Protein AF-A0A352WUH5-F1 (afdb_monomer_lite)

Radius of gyration: 29.52 Å; chains: 1; bounding box: 72×81×71 Å

Sequence (222 aa):
MQMKKHRILACLLAVCMVFGLLVSSSALSVFAADEKEAEEDEVKTIQYTVQKFNTAEEKLATMTLFYEKENYQLYADHVSGEVAMKDKATGNVLFTNPYDMAFSTATASQKEELLSQLRVSYTKITTAEQVTMNSYASAALLGQISVKAIRGGIRVEYTIGQTAKRKILPRWIEASRFEELILSKFEDGSGDRMKKNAKSKIEHFYSKCSYKTATSAVEWAG

Structure (mmCIF, N/CA/C/O backbone):
data_AF-A0A352WUH5-F1
#
_entry.id   AF-A0A352WUH5-F1
#
loop_
_atom_site.group_PDB
_atom_site.id
_atom_site.type_symbol
_atom_site.label_atom_id
_atom_site.label_alt_id
_atom_site.label_comp_id
_atom_site.label_asym_id
_atom_site.label_entity_id
_atom_site.label_seq_id
_atom_site.pdbx_PDB_ins_code
_atom_site.Cartn_x
_atom_site.Cartn_y
_atom_site.Cartn_z
_atom_site.occupancy
_atom_site.B_iso_or_equiv
_atom_site.auth_seq_id
_atom_site.auth_comp_id
_atom_site.auth_asym_id
_atom_site.auth_atom_id
_atom_site.pdbx_PDB_model_num
ATOM 1 N N . MET A 1 1 ? -42.752 -62.515 4.440 1.00 54.97 1 MET A N 1
ATOM 2 C CA . MET A 1 1 ? -42.732 -61.038 4.287 1.00 54.97 1 MET A CA 1
ATOM 3 C C . MET A 1 1 ? -41.378 -60.528 3.747 1.00 54.97 1 MET A C 1
ATOM 5 O O . MET A 1 1 ? -40.819 -59.590 4.294 1.00 54.97 1 MET A O 1
ATOM 9 N N . GLN A 1 2 ? -40.838 -61.127 2.673 1.00 57.88 2 GLN A N 1
ATOM 10 C CA . GLN A 1 2 ? -39.547 -60.724 2.061 1.00 57.88 2 GLN A CA 1
ATOM 11 C C . GLN A 1 2 ? -39.686 -60.411 0.555 1.00 57.88 2 GLN A C 1
ATOM 13 O O . GLN A 1 2 ? -39.116 -59.447 0.061 1.00 57.88 2 GLN A O 1
ATOM 18 N N . MET A 1 3 ? -40.587 -61.099 -0.156 1.00 50.22 3 MET A N 1
ATOM 19 C CA . MET A 1 3 ? -40.870 -60.876 -1.588 1.00 50.22 3 MET A CA 1
ATOM 20 C C . MET A 1 3 ? -41.367 -59.459 -1.943 1.00 50.22 3 MET A C 1
ATOM 22 O O . MET A 1 3 ? -41.157 -58.996 -3.058 1.00 50.22 3 MET A O 1
ATOM 26 N N . LYS A 1 4 ? -42.025 -58.742 -1.017 1.00 56.56 4 LYS A N 1
ATOM 27 C CA . LYS A 1 4 ? -42.497 -57.363 -1.264 1.00 56.56 4 LYS A CA 1
ATOM 28 C C . LYS A 1 4 ? -41.360 -56.332 -1.206 1.00 56.56 4 LYS A C 1
ATOM 30 O O . LYS A 1 4 ? -41.400 -55.366 -1.955 1.00 56.56 4 LYS A O 1
ATOM 35 N N . LYS A 1 5 ? -40.325 -56.561 -0.386 1.00 58.62 5 LYS A N 1
ATOM 36 C CA . LYS A 1 5 ? -39.189 -55.635 -0.222 1.00 58.62 5 LYS A CA 1
ATOM 37 C C . LYS A 1 5 ? -38.268 -55.640 -1.445 1.00 58.62 5 LYS A C 1
ATOM 39 O O . LYS A 1 5 ? -37.877 -54.577 -1.908 1.00 58.62 5 LYS A O 1
ATOM 44 N N . HIS A 1 6 ? -38.022 -56.811 -2.035 1.00 57.75 6 HIS A N 1
ATOM 45 C CA . HIS A 1 6 ? -37.236 -56.927 -3.271 1.00 57.75 6 HIS A CA 1
ATOM 46 C C . HIS A 1 6 ? -37.940 -56.312 -4.488 1.00 57.75 6 HIS A C 1
ATOM 48 O O . HIS A 1 6 ? -37.284 -55.727 -5.340 1.00 57.75 6 HIS A O 1
ATOM 54 N N . ARG A 1 7 ? -39.278 -56.371 -4.541 1.00 64.81 7 ARG A N 1
ATOM 55 C CA . ARG A 1 7 ? -40.068 -55.733 -5.608 1.00 64.81 7 ARG A CA 1
ATOM 56 C C . ARG A 1 7 ? -40.055 -54.206 -5.507 1.00 64.81 7 ARG A C 1
ATOM 58 O O . ARG A 1 7 ? -39.974 -53.542 -6.529 1.00 64.81 7 ARG A O 1
ATOM 65 N N . ILE A 1 8 ? -40.075 -53.657 -4.291 1.00 70.81 8 ILE A N 1
ATOM 66 C CA . ILE A 1 8 ? -39.964 -52.207 -4.061 1.00 70.81 8 ILE A CA 1
ATOM 67 C C . ILE A 1 8 ? -38.545 -51.715 -4.383 1.00 70.81 8 ILE A C 1
ATOM 69 O O . ILE A 1 8 ? -38.391 -50.685 -5.032 1.00 70.81 8 ILE A O 1
ATOM 73 N N . LEU A 1 9 ? -37.515 -52.479 -4.002 1.00 69.44 9 LEU A N 1
ATOM 74 C CA . LEU A 1 9 ? -36.121 -52.150 -4.308 1.00 69.44 9 LEU A CA 1
ATOM 75 C C . LEU A 1 9 ? -35.831 -52.207 -5.817 1.00 69.44 9 LEU A C 1
ATOM 77 O O . LEU A 1 9 ? -35.162 -51.322 -6.338 1.00 69.44 9 LEU A O 1
ATOM 81 N N . ALA A 1 10 ? -36.389 -53.193 -6.529 1.00 68.19 10 ALA A N 1
ATOM 82 C CA . ALA A 1 10 ? -36.282 -53.291 -7.984 1.00 68.19 10 ALA A CA 1
ATOM 83 C C . ALA A 1 10 ? -36.998 -52.134 -8.702 1.00 68.19 10 ALA A C 1
ATOM 85 O O . ALA A 1 10 ? -36.452 -51.579 -9.653 1.00 68.19 10 ALA A O 1
ATOM 86 N N . CYS A 1 11 ? -38.176 -51.717 -8.222 1.00 67.62 11 CYS A N 1
ATOM 87 C CA . CYS A 1 11 ? -38.864 -50.542 -8.763 1.00 67.62 11 CYS A CA 1
ATOM 88 C C . CYS A 1 11 ? -38.077 -49.245 -8.525 1.00 67.62 11 CYS A C 1
ATOM 90 O O . CYS A 1 11 ? -38.026 -48.401 -9.412 1.00 67.62 11 CYS A O 1
ATOM 92 N N . LEU A 1 12 ? -37.427 -49.087 -7.368 1.00 71.81 12 LEU A N 1
ATOM 93 C CA . LEU A 1 12 ? -36.626 -47.898 -7.063 1.00 71.81 12 LEU A CA 1
ATOM 94 C C . LEU A 1 12 ? -35.361 -47.822 -7.934 1.00 71.81 12 LEU A C 1
ATOM 96 O O . LEU A 1 12 ? -35.047 -46.764 -8.472 1.00 71.81 12 LEU A O 1
ATOM 100 N N . LEU A 1 13 ? -34.694 -48.957 -8.159 1.00 67.69 13 LEU A N 1
ATOM 101 C CA . LEU A 1 13 ? -33.535 -49.051 -9.055 1.00 67.69 13 LEU A CA 1
ATOM 102 C C . LEU A 1 13 ? -33.910 -48.774 -10.521 1.00 67.69 13 LEU A C 1
ATOM 104 O O . LEU A 1 13 ? -33.179 -48.070 -11.214 1.00 67.69 13 LEU A O 1
ATOM 108 N N . ALA A 1 14 ? -35.071 -49.257 -10.974 1.00 69.50 14 ALA A N 1
ATOM 109 C CA . ALA A 1 14 ? -35.577 -48.976 -12.317 1.00 69.50 14 ALA A CA 1
ATOM 110 C C . ALA A 1 14 ? -35.911 -47.485 -12.514 1.00 69.50 14 ALA A C 1
ATOM 112 O O . ALA A 1 14 ? -35.585 -46.918 -13.554 1.00 69.50 14 ALA A O 1
ATOM 113 N N . VAL A 1 15 ? -36.487 -46.819 -11.507 1.00 69.12 15 VAL A N 1
ATOM 114 C CA . VAL A 1 15 ? -36.771 -45.373 -11.559 1.00 69.12 15 VAL A CA 1
ATOM 115 C C . VAL A 1 15 ? -35.479 -44.547 -11.588 1.00 69.12 15 VAL A C 1
ATOM 117 O O . VAL A 1 15 ? -35.398 -43.587 -12.352 1.00 69.12 15 VAL A O 1
ATOM 120 N N . CYS A 1 16 ? -34.437 -44.943 -10.847 1.00 63.72 16 CYS A N 1
ATOM 121 C CA . CYS A 1 16 ? -33.126 -44.287 -10.909 1.00 63.72 16 CYS A CA 1
ATOM 122 C C . CYS A 1 16 ? -32.449 -44.434 -12.283 1.00 63.72 16 CYS A C 1
ATOM 124 O O . CYS A 1 16 ? -31.837 -43.481 -12.759 1.00 63.72 16 CYS A O 1
ATOM 126 N N . MET A 1 17 ? -32.586 -45.585 -12.953 1.00 66.81 17 MET A N 1
ATOM 127 C CA . MET A 1 17 ? -32.034 -45.764 -14.304 1.00 66.81 17 MET A CA 1
ATOM 128 C C . MET A 1 17 ? -32.801 -44.967 -15.369 1.00 66.81 17 MET A C 1
ATOM 130 O O . MET A 1 17 ? -32.187 -44.425 -16.284 1.00 66.81 17 MET A O 1
ATOM 134 N N . VAL A 1 18 ? -34.125 -44.830 -15.234 1.00 59.09 18 VAL A N 1
ATOM 135 C CA . VAL A 1 18 ? -34.939 -44.019 -16.158 1.00 59.09 18 VAL A CA 1
ATOM 136 C C . VAL A 1 18 ? -34.682 -42.517 -15.964 1.00 59.09 18 VAL A C 1
ATOM 138 O O . VAL A 1 18 ? -34.600 -41.787 -16.949 1.00 59.09 18 VAL A O 1
ATOM 141 N N . PHE A 1 19 ? -34.448 -42.056 -14.728 1.00 57.09 19 PHE A N 1
ATOM 142 C CA . PHE A 1 19 ? -33.985 -40.684 -14.470 1.00 57.09 19 PHE A CA 1
ATOM 143 C C . PHE A 1 19 ? -32.560 -40.431 -14.988 1.00 57.09 19 PHE A C 1
ATOM 145 O O . PHE A 1 19 ? -32.280 -39.334 -15.462 1.00 57.09 19 PHE A O 1
ATOM 152 N N . GLY A 1 20 ? -31.682 -41.440 -14.967 1.00 55.62 20 GLY A N 1
ATOM 153 C CA . GLY A 1 20 ? -30.334 -41.346 -15.537 1.00 55.62 20 GLY A CA 1
ATOM 154 C C . GLY A 1 20 ? -30.310 -41.196 -17.063 1.00 55.62 20 GLY A C 1
ATOM 155 O O . GLY A 1 20 ? -29.427 -40.531 -17.592 1.00 55.62 20 GLY A O 1
ATOM 156 N N . LEU A 1 21 ? -31.297 -41.756 -17.771 1.00 47.78 21 LEU A N 1
ATOM 157 C CA . LEU A 1 21 ? -31.389 -41.683 -19.236 1.00 47.78 21 LEU A CA 1
ATOM 158 C C . LEU A 1 21 ? -32.072 -40.403 -19.749 1.00 47.78 21 LEU A C 1
ATOM 160 O O . LEU A 1 21 ? -31.812 -39.986 -20.875 1.00 47.78 21 LEU A O 1
ATOM 164 N N . LEU A 1 22 ? -32.899 -39.741 -18.931 1.00 43.50 22 LEU A N 1
ATOM 165 C CA . LEU A 1 22 ? -33.582 -38.491 -19.305 1.00 43.50 22 LEU A CA 1
ATOM 166 C C . LEU A 1 22 ? -32.701 -37.236 -19.176 1.00 43.50 22 LEU A C 1
ATOM 168 O O . LEU A 1 22 ? -33.026 -36.206 -19.760 1.00 43.50 22 LEU A O 1
ATOM 172 N N . VAL A 1 23 ? -31.564 -37.316 -18.477 1.00 49.94 23 VAL A N 1
ATOM 173 C CA . VAL A 1 23 ? -30.591 -36.208 -18.379 1.00 49.94 23 VAL A CA 1
ATOM 174 C C . VAL A 1 23 ? -29.675 -36.135 -19.616 1.00 49.94 23 VAL A C 1
ATOM 176 O O . VAL A 1 23 ? -29.061 -35.107 -19.878 1.00 49.94 23 VAL A O 1
ATOM 179 N N . SER A 1 24 ? -29.631 -37.180 -20.450 1.00 46.50 24 SER A N 1
ATOM 180 C CA . SER A 1 24 ? -28.739 -37.263 -21.619 1.00 46.50 24 SER A CA 1
ATOM 181 C C . SER A 1 24 ? -29.323 -36.712 -22.933 1.00 46.50 24 SER A C 1
ATOM 183 O O . SER A 1 24 ? -28.793 -37.012 -23.999 1.00 46.50 24 SER A O 1
ATOM 185 N N . SER A 1 25 ? -30.406 -35.923 -22.911 1.00 44.31 25 SER A N 1
ATOM 186 C CA . SER A 1 25 ? -31.008 -35.336 -24.133 1.00 44.31 25 SER A CA 1
ATOM 187 C C . SER A 1 25 ? -31.234 -33.821 -24.101 1.00 44.31 25 SER A C 1
ATOM 189 O O . SER A 1 25 ? -31.939 -33.282 -24.949 1.00 44.31 25 SER A O 1
ATOM 191 N N . SER A 1 26 ? -30.559 -33.09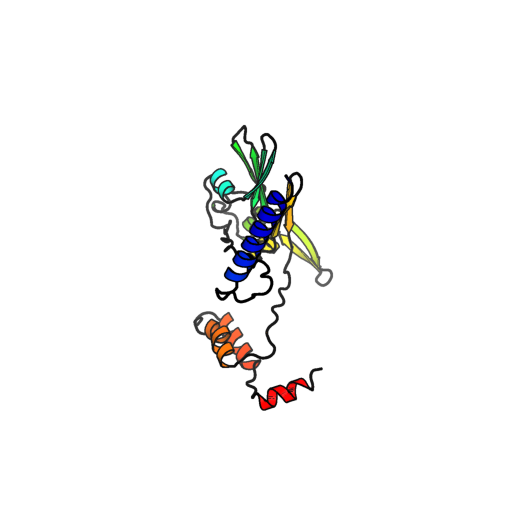9 -23.210 1.00 41.47 26 SER A N 1
ATOM 192 C CA . SER A 1 26 ? -30.296 -31.669 -23.401 1.00 41.47 26 SER A CA 1
ATOM 193 C C . SER A 1 26 ? -28.803 -31.488 -23.628 1.00 41.47 26 SER A C 1
ATOM 195 O O . SER A 1 26 ? -28.004 -31.900 -22.792 1.00 41.47 26 SER A O 1
ATOM 197 N N . ALA A 1 27 ? -28.446 -30.918 -24.778 1.00 46.19 27 ALA A N 1
ATOM 198 C CA . ALA A 1 27 ? -27.081 -30.630 -25.194 1.00 46.19 27 ALA A CA 1
ATOM 199 C C . ALA A 1 27 ? -26.269 -29.976 -24.061 1.00 46.19 27 ALA A C 1
ATOM 201 O O . ALA A 1 27 ? -26.411 -28.789 -23.783 1.00 46.19 27 ALA A O 1
ATOM 202 N N . LEU A 1 28 ? -25.412 -30.766 -23.419 1.00 33.12 28 LEU A N 1
ATOM 203 C CA . LEU A 1 28 ? -24.357 -30.292 -22.539 1.00 33.12 28 LEU A CA 1
ATOM 204 C C . LEU A 1 28 ? -23.046 -30.564 -23.265 1.00 33.12 28 LEU A C 1
ATOM 206 O O . LEU A 1 28 ? -22.590 -31.702 -23.371 1.00 33.12 28 LEU A O 1
ATOM 210 N N . SER A 1 29 ? -22.468 -29.502 -23.818 1.00 28.92 29 SER A N 1
ATOM 211 C CA . SER A 1 29 ? -21.063 -29.475 -24.194 1.00 28.92 29 SER A CA 1
ATOM 212 C C . SER A 1 29 ? -20.235 -29.864 -22.971 1.00 28.92 29 SER A C 1
ATOM 214 O O . SER A 1 29 ? -20.278 -29.181 -21.949 1.00 28.92 29 SER A O 1
ATOM 216 N N . VAL A 1 30 ? -19.495 -30.965 -23.079 1.00 30.41 30 VAL A N 1
ATOM 217 C CA . VAL A 1 30 ? -18.428 -31.323 -22.146 1.00 30.41 30 VAL A CA 1
ATOM 218 C C . VAL A 1 30 ? -17.344 -30.258 -22.290 1.00 30.41 30 VAL A C 1
ATOM 220 O O . VAL A 1 30 ? -16.504 -30.338 -23.183 1.00 30.41 30 VAL A O 1
ATOM 223 N N . PHE A 1 31 ? -17.400 -29.228 -21.449 1.00 33.19 31 PHE A N 1
ATOM 224 C CA . PHE A 1 31 ? -16.247 -28.382 -21.185 1.00 33.19 31 PHE A CA 1
ATOM 225 C C . PHE A 1 31 ? -15.444 -29.040 -20.070 1.00 33.19 31 PHE A C 1
ATOM 227 O O . PHE A 1 31 ? -15.968 -29.392 -19.011 1.00 33.19 31 PHE A O 1
ATOM 234 N N . ALA A 1 32 ? -14.175 -29.289 -20.383 1.00 29.16 32 ALA A N 1
ATOM 235 C CA . ALA A 1 32 ? -13.165 -29.714 -19.437 1.00 29.16 32 ALA A CA 1
ATOM 236 C C . ALA A 1 32 ? -13.121 -28.747 -18.247 1.00 29.16 32 ALA A C 1
ATOM 238 O O . ALA A 1 32 ? -13.435 -27.572 -18.405 1.00 29.16 32 ALA A O 1
ATOM 239 N N . ALA A 1 33 ? -12.747 -29.292 -17.087 1.00 29.48 33 ALA A N 1
ATOM 240 C CA . ALA A 1 33 ? -12.569 -28.606 -15.815 1.00 29.48 33 ALA A CA 1
ATOM 241 C C . ALA A 1 33 ? -12.132 -27.144 -15.984 1.00 29.48 33 ALA A C 1
ATOM 243 O O . ALA A 1 33 ? -10.980 -26.861 -16.303 1.00 29.48 33 ALA A O 1
ATOM 244 N N . ASP A 1 34 ? -13.095 -26.257 -15.761 1.00 27.67 34 ASP A N 1
ATOM 245 C CA . ASP A 1 34 ? -12.891 -24.830 -15.620 1.00 27.67 34 ASP A CA 1
ATOM 246 C C . ASP A 1 34 ? -12.160 -24.641 -14.286 1.00 27.67 34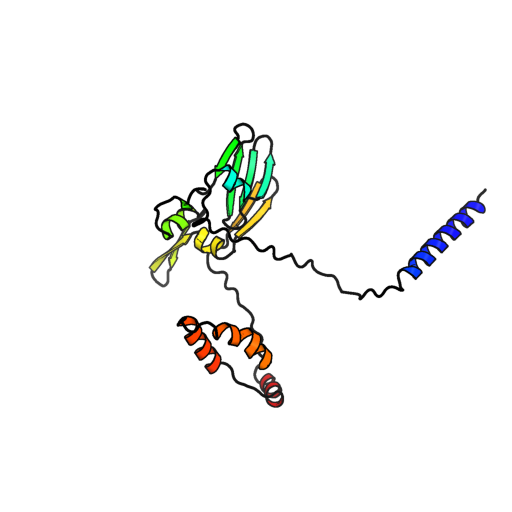 ASP A C 1
ATOM 248 O O . ASP A 1 34 ? -12.726 -24.803 -13.196 1.00 27.67 34 ASP A O 1
ATOM 252 N N . GLU A 1 35 ? -10.848 -24.413 -14.366 1.00 32.59 35 GLU A N 1
ATOM 253 C CA . GLU A 1 35 ? -10.164 -23.632 -13.347 1.00 32.59 35 GLU A CA 1
ATOM 254 C C . GLU A 1 35 ? -11.018 -22.387 -13.174 1.00 32.59 35 GLU A C 1
ATOM 256 O O . GLU A 1 35 ? -11.272 -21.696 -14.152 1.00 32.59 35 GLU A O 1
ATOM 261 N N . LYS A 1 36 ? -11.526 -22.142 -11.962 1.00 25.66 36 LYS A N 1
ATOM 262 C CA . LYS A 1 36 ? -12.199 -20.883 -11.672 1.00 25.66 36 LYS A CA 1
ATOM 263 C C . LYS A 1 36 ? -11.252 -19.769 -12.102 1.00 25.66 36 LYS A C 1
ATOM 265 O O . LYS A 1 36 ? -10.281 -19.498 -11.393 1.00 25.66 36 LYS A O 1
ATOM 270 N N . GLU A 1 37 ? -11.535 -19.162 -13.251 1.00 27.45 37 GLU A N 1
ATOM 271 C CA . GLU A 1 37 ? -11.081 -17.828 -13.571 1.00 27.45 37 GLU A CA 1
ATOM 272 C C . GLU A 1 37 ? -11.546 -17.003 -12.380 1.00 27.45 37 GLU A C 1
ATOM 274 O O . GLU A 1 37 ? -12.741 -16.836 -12.126 1.00 27.45 37 GLU A O 1
ATOM 279 N N . ALA A 1 38 ? -10.580 -16.640 -11.537 1.00 28.11 38 ALA A N 1
ATOM 280 C CA . ALA A 1 38 ? -10.797 -15.616 -10.550 1.00 28.11 38 ALA A CA 1
ATOM 281 C C . ALA A 1 38 ? -11.310 -14.432 -11.358 1.00 28.11 38 ALA A C 1
ATOM 283 O O . ALA A 1 38 ? -10.597 -13.941 -12.234 1.00 28.11 38 ALA A O 1
ATOM 284 N N . GLU A 1 39 ? -12.563 -14.056 -11.112 1.00 27.55 39 GLU A N 1
ATOM 285 C CA . GLU A 1 39 ? -13.070 -12.757 -11.508 1.00 27.55 39 GLU A CA 1
ATOM 286 C C . GLU A 1 39 ? -11.958 -11.771 -11.138 1.00 27.55 39 GLU A C 1
ATOM 288 O O . GLU A 1 39 ? -11.558 -11.679 -9.972 1.00 27.55 39 GLU A O 1
ATOM 293 N N . GLU A 1 40 ? -11.344 -11.145 -12.147 1.00 32.78 40 GLU A N 1
ATOM 294 C CA . GLU A 1 40 ? -10.505 -9.979 -11.927 1.00 32.78 40 GLU A CA 1
ATOM 295 C C . GLU A 1 40 ? -11.471 -8.915 -11.417 1.00 32.78 40 GLU A C 1
ATOM 297 O O . GLU A 1 40 ? -12.003 -8.113 -12.184 1.00 32.78 40 GLU 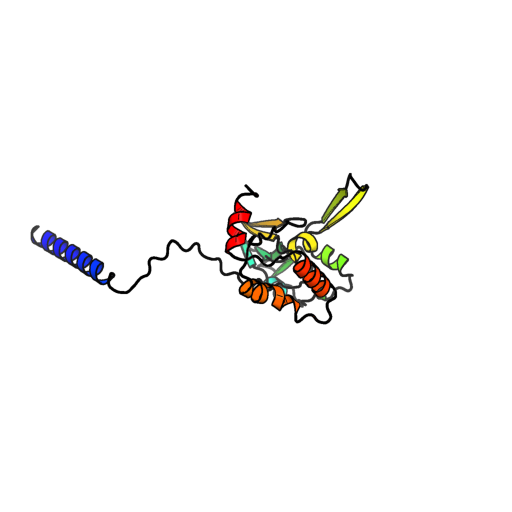A O 1
ATOM 302 N N . ASP A 1 41 ? -11.761 -8.974 -10.115 1.00 31.81 41 ASP A N 1
ATOM 303 C CA . ASP A 1 41 ? -12.337 -7.874 -9.377 1.00 31.81 41 ASP A CA 1
ATOM 304 C C . ASP A 1 41 ? -11.515 -6.666 -9.799 1.00 31.81 41 ASP A C 1
ATOM 306 O O . ASP A 1 41 ? -10.297 -6.628 -9.581 1.00 31.81 41 ASP A O 1
ATOM 310 N N . GLU A 1 42 ? -12.156 -5.708 -10.469 1.00 36.12 42 GLU A N 1
ATOM 311 C CA . GLU A 1 42 ? -11.580 -4.396 -10.687 1.00 36.12 42 GLU A CA 1
ATOM 312 C C . GLU A 1 42 ? -11.201 -3.872 -9.303 1.00 36.12 42 GLU A C 1
ATOM 314 O O . GLU A 1 42 ? -12.030 -3.324 -8.570 1.00 36.12 42 GLU A O 1
ATOM 319 N N . VAL A 1 43 ? -9.944 -4.088 -8.909 1.00 38.94 43 VAL A N 1
ATOM 320 C CA . VAL A 1 43 ? -9.373 -3.508 -7.708 1.00 38.94 43 VAL A CA 1
ATOM 321 C C . VAL A 1 43 ? -9.484 -2.021 -7.961 1.00 38.94 43 VAL A C 1
ATOM 323 O O . VAL A 1 43 ? -8.720 -1.456 -8.743 1.00 38.94 43 VAL A O 1
ATOM 326 N N . LYS A 1 44 ? -10.497 -1.389 -7.364 1.00 40.94 44 LYS A N 1
ATOM 327 C CA . LYS A 1 44 ? -10.627 0.061 -7.334 1.00 40.94 44 LYS A CA 1
ATOM 328 C C . LYS A 1 44 ? -9.319 0.560 -6.751 1.00 40.94 44 LYS A C 1
ATOM 330 O O . LYS A 1 44 ? -9.104 0.468 -5.546 1.00 40.94 44 LYS A O 1
ATOM 335 N N . THR A 1 45 ? -8.416 1.011 -7.615 1.00 55.50 45 THR A N 1
ATOM 336 C CA . THR A 1 45 ? -7.103 1.491 -7.205 1.00 55.50 45 THR A CA 1
ATOM 337 C C . THR A 1 45 ? -7.328 2.798 -6.472 1.00 55.50 45 THR A C 1
ATOM 339 O O . THR A 1 45 ? -7.378 3.873 -7.073 1.00 55.50 45 THR A O 1
ATOM 342 N N . ILE A 1 46 ? -7.544 2.704 -5.164 1.00 60.22 46 ILE A N 1
ATOM 343 C CA . ILE A 1 46 ? -7.667 3.868 -4.310 1.00 60.22 46 ILE A CA 1
ATOM 344 C C . ILE A 1 46 ? -6.321 4.587 -4.348 1.00 60.22 46 ILE A C 1
ATOM 346 O O . ILE A 1 46 ? -5.297 4.065 -3.909 1.00 60.22 46 ILE A O 1
ATOM 350 N N . GLN A 1 47 ? -6.319 5.809 -4.877 1.00 71.50 47 GLN A N 1
ATOM 351 C CA . GLN A 1 47 ? -5.163 6.68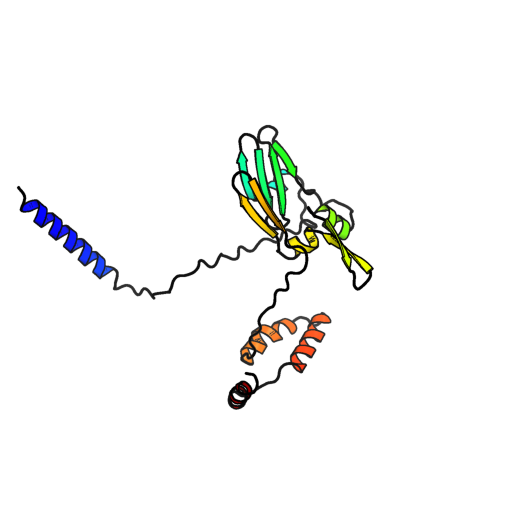5 -4.764 1.00 71.50 47 GLN A CA 1
ATOM 352 C C . GLN A 1 47 ? -5.210 7.409 -3.420 1.00 71.50 47 GLN A C 1
ATOM 354 O O . GLN A 1 47 ? -5.798 8.485 -3.296 1.00 71.50 47 GLN A O 1
ATOM 359 N N . TYR A 1 48 ? -4.553 6.823 -2.418 1.00 74.75 48 TYR A N 1
ATOM 360 C CA . TYR A 1 48 ? -4.484 7.327 -1.038 1.00 74.75 48 TYR A CA 1
ATOM 361 C C . TYR A 1 48 ? -3.888 8.734 -0.901 1.00 74.75 48 TYR A C 1
ATOM 363 O O . TYR A 1 48 ? -4.072 9.404 0.110 1.00 74.75 48 TYR A O 1
ATOM 371 N N . THR A 1 49 ? -3.192 9.216 -1.928 1.00 73.94 49 THR A N 1
ATOM 372 C CA . THR A 1 49 ? -2.656 10.581 -1.984 1.00 73.94 49 THR A CA 1
ATOM 373 C C . THR A 1 49 ? -3.724 11.627 -2.334 1.00 73.94 49 THR A C 1
ATOM 375 O O . THR A 1 49 ? -3.546 12.803 -2.020 1.00 73.94 49 THR A O 1
ATOM 378 N N . VAL A 1 50 ? -4.814 11.216 -2.992 1.00 78.12 50 VAL A N 1
ATOM 379 C CA . VAL A 1 50 ? -5.848 12.108 -3.545 1.00 78.12 50 VAL A CA 1
ATOM 380 C C . VAL A 1 50 ? -7.177 11.952 -2.813 1.00 78.12 50 VAL A C 1
ATOM 382 O O . VAL A 1 50 ? -7.849 12.950 -2.548 1.00 78.12 50 VAL A O 1
ATOM 385 N N . GLN A 1 51 ? -7.568 10.717 -2.482 1.00 82.00 51 GLN A N 1
ATOM 386 C CA . GLN A 1 51 ? -8.835 10.465 -1.806 1.00 82.00 51 GLN A CA 1
ATOM 387 C C . GLN A 1 51 ? -8.802 11.014 -0.379 1.00 82.00 51 GLN A C 1
ATOM 389 O O . GLN A 1 51 ? -7.931 10.672 0.417 1.00 82.00 51 GLN A O 1
ATOM 394 N N . LYS A 1 52 ? -9.778 11.865 -0.063 1.00 86.31 52 LYS A N 1
ATOM 395 C CA . LYS A 1 52 ? -9.948 12.448 1.266 1.00 86.31 52 LYS A CA 1
ATOM 396 C C . LYS A 1 52 ? -10.843 11.553 2.112 1.00 86.31 52 LYS A C 1
ATOM 398 O O . LYS A 1 52 ? -11.949 11.232 1.686 1.00 86.31 52 LYS A O 1
ATOM 403 N N . PHE A 1 53 ? -10.364 11.218 3.302 1.00 88.50 53 PHE A N 1
ATOM 404 C CA . PHE A 1 53 ? -11.129 10.568 4.360 1.00 88.50 53 PHE A CA 1
ATOM 405 C C . PHE A 1 53 ? -11.251 11.561 5.509 1.00 88.50 53 PHE A C 1
ATOM 407 O O . PHE A 1 53 ? -10.232 11.995 6.043 1.00 88.50 53 PHE A O 1
ATOM 414 N N . ASN A 1 54 ? -12.471 11.974 5.847 1.00 88.81 54 ASN A N 1
ATOM 415 C CA . ASN A 1 54 ? -12.681 12.959 6.908 1.00 88.81 54 ASN A CA 1
ATOM 416 C C . ASN A 1 54 ? -12.614 12.307 8.288 1.00 88.81 54 ASN A C 1
ATOM 418 O O . ASN A 1 54 ? -12.247 12.965 9.259 1.00 88.81 54 ASN A O 1
ATOM 422 N N . THR A 1 55 ? -12.973 11.024 8.374 1.00 91.69 55 THR A N 1
ATOM 423 C CA . THR A 1 55 ? -12.955 10.264 9.623 1.00 91.69 55 THR A CA 1
ATOM 424 C C . THR A 1 55 ? -12.203 8.946 9.482 1.00 91.69 55 THR A C 1
ATOM 426 O O . THR A 1 55 ? -12.056 8.382 8.392 1.00 91.69 55 THR A O 1
ATOM 429 N N . ALA A 1 56 ? -11.739 8.436 10.622 1.00 91.69 56 ALA A N 1
ATOM 430 C CA . ALA A 1 56 ? -11.118 7.124 10.728 1.00 91.69 56 ALA A CA 1
ATOM 431 C C . ALA A 1 56 ? -12.066 6.009 10.252 1.00 91.69 56 ALA A C 1
ATOM 433 O O . ALA A 1 56 ? -11.648 5.069 9.584 1.00 91.69 56 ALA A O 1
ATOM 434 N N . GLU A 1 57 ? -13.358 6.115 10.550 1.00 91.75 57 GLU A N 1
ATOM 435 C CA . GLU A 1 57 ? -14.360 5.106 10.212 1.00 91.75 57 GLU A CA 1
ATOM 436 C C . GLU A 1 57 ? -14.611 5.026 8.704 1.00 91.75 57 GLU A C 1
ATOM 438 O O . GLU A 1 57 ? -14.771 3.925 8.177 1.00 91.75 57 GLU A O 1
ATOM 443 N N . GLU A 1 58 ? -14.599 6.166 8.002 1.00 92.19 58 GLU A N 1
ATOM 444 C CA . GLU A 1 58 ? -14.708 6.213 6.538 1.00 92.19 58 GLU A CA 1
ATOM 445 C C . GLU A 1 58 ? -13.554 5.460 5.873 1.00 92.19 58 GLU A C 1
ATOM 447 O O . GLU A 1 58 ? -13.768 4.687 4.940 1.00 92.19 58 GLU A O 1
ATOM 452 N N . LYS A 1 59 ? -12.328 5.654 6.376 1.00 91.75 59 LYS A N 1
ATOM 453 C CA . LYS A 1 59 ? -11.155 4.916 5.902 1.00 91.75 59 LYS A CA 1
ATOM 454 C C . LYS A 1 59 ? -11.246 3.437 6.268 1.00 91.75 59 LYS A C 1
ATOM 456 O O . LYS A 1 59 ? -10.962 2.591 5.431 1.00 91.75 59 LYS A O 1
ATOM 461 N N . LEU A 1 60 ? -11.655 3.104 7.490 1.00 94.12 60 LEU A N 1
ATOM 462 C CA . LEU A 1 60 ? -11.768 1.711 7.918 1.00 94.12 60 LEU A CA 1
ATOM 463 C C . LEU A 1 60 ? -12.787 0.933 7.071 1.00 94.12 60 LEU A C 1
ATOM 465 O O . LEU A 1 60 ? -12.571 -0.241 6.788 1.00 94.12 60 LEU A O 1
ATOM 469 N N . ALA A 1 61 ? -13.862 1.590 6.626 1.00 92.62 61 ALA A N 1
ATOM 470 C CA . ALA A 1 61 ? -14.883 0.992 5.768 1.00 92.62 61 ALA A CA 1
ATOM 471 C C . ALA A 1 61 ? -14.364 0.573 4.380 1.00 92.62 61 ALA A C 1
ATOM 473 O O . ALA A 1 61 ? -15.014 -0.231 3.715 1.00 92.62 61 ALA A O 1
ATOM 474 N N . THR A 1 62 ? -13.211 1.088 3.935 1.00 91.50 62 THR A N 1
ATOM 475 C CA . THR A 1 62 ? -12.571 0.636 2.688 1.00 91.50 62 THR A CA 1
ATOM 476 C C . THR A 1 62 ? -11.680 -0.591 2.882 1.00 91.50 62 THR A C 1
ATOM 478 O O . THR A 1 62 ? -11.280 -1.212 1.901 1.00 91.50 62 THR A O 1
ATOM 481 N N . MET A 1 63 ? -11.377 -0.959 4.130 1.00 94.06 63 MET A N 1
ATOM 482 C CA . MET A 1 63 ? -10.500 -2.076 4.468 1.00 94.06 63 MET A CA 1
ATOM 483 C C . MET A 1 63 ? -11.293 -3.365 4.699 1.00 94.06 63 MET A C 1
ATOM 485 O O . MET A 1 63 ? -12.472 -3.352 5.050 1.00 94.06 63 MET A O 1
ATOM 489 N N . THR A 1 64 ? -10.623 -4.507 4.551 1.00 95.38 64 THR A N 1
ATOM 490 C CA . THR A 1 64 ? -11.234 -5.825 4.768 1.00 95.38 64 THR A CA 1
ATOM 491 C C . THR A 1 64 ? -10.943 -6.319 6.182 1.00 95.38 64 THR A C 1
ATOM 493 O O . THR A 1 64 ? -9.807 -6.229 6.640 1.00 95.38 64 THR A O 1
ATOM 496 N N . LEU A 1 65 ? -11.949 -6.855 6.880 1.00 95.44 65 LEU A N 1
ATOM 497 C CA . LEU A 1 65 ? -11.783 -7.498 8.189 1.00 95.44 65 LEU A CA 1
ATOM 498 C C . LEU A 1 65 ? -11.152 -8.888 8.014 1.00 95.44 65 LEU A C 1
ATOM 500 O O . LEU A 1 65 ? -11.708 -9.735 7.321 1.00 95.44 65 LEU A O 1
ATOM 504 N N . PHE A 1 66 ? -10.028 -9.150 8.681 1.00 95.25 66 PHE A N 1
ATOM 505 C CA . PHE A 1 66 ? -9.326 -10.440 8.598 1.00 95.25 66 PHE A CA 1
ATOM 506 C C . PHE A 1 66 ? -9.423 -11.272 9.867 1.00 95.25 66 PHE A C 1
ATOM 508 O O . PHE A 1 66 ? -9.401 -12.502 9.813 1.00 95.25 66 PHE A O 1
ATOM 515 N N . TYR A 1 67 ? -9.445 -10.612 11.020 1.00 94.56 67 TYR A N 1
ATOM 516 C CA . TYR A 1 67 ? -9.413 -11.301 12.295 1.00 94.56 67 TYR A CA 1
ATOM 517 C C . TYR A 1 67 ? -10.167 -10.507 13.346 1.00 94.56 67 TYR A C 1
ATOM 519 O O . TYR A 1 67 ? -10.040 -9.290 13.436 1.00 94.56 67 TYR A O 1
ATOM 527 N N . GLU A 1 68 ? -10.927 -11.211 14.170 1.00 94.69 68 GLU A N 1
ATOM 528 C CA . GLU A 1 68 ? -11.633 -10.636 15.301 1.00 94.69 68 GLU A CA 1
ATOM 529 C C . GLU A 1 68 ? -11.419 -11.531 16.516 1.00 94.69 68 GLU A C 1
ATOM 531 O O . GLU A 1 68 ? -11.550 -12.755 16.438 1.00 94.69 68 GLU A O 1
ATOM 536 N N . LYS A 1 69 ? -11.078 -10.914 17.647 1.00 93.19 69 LYS A N 1
ATOM 537 C CA . LYS A 1 69 ? -10.977 -11.600 18.929 1.00 93.19 69 LYS A CA 1
ATOM 538 C C . LYS A 1 69 ? -11.379 -10.657 20.052 1.00 93.19 69 LYS A C 1
ATOM 540 O O . LYS A 1 69 ? -10.795 -9.588 20.202 1.00 93.19 69 LYS A O 1
ATOM 545 N N . GLU A 1 70 ? -12.325 -11.105 20.877 1.00 92.31 70 GLU A N 1
ATOM 546 C CA . GLU A 1 70 ? -12.810 -10.372 22.052 1.00 92.31 70 GLU A CA 1
ATOM 547 C C . GLU A 1 70 ? -13.255 -8.943 21.677 1.00 92.31 70 GLU A C 1
ATOM 549 O O . GLU A 1 70 ? -14.258 -8.763 20.977 1.00 92.31 70 GLU A O 1
ATOM 554 N N . ASN A 1 71 ? -12.487 -7.942 22.116 1.00 94.38 71 ASN A N 1
ATOM 555 C CA . ASN A 1 71 ? -12.752 -6.525 21.900 1.00 94.38 71 ASN A CA 1
ATOM 556 C C . ASN A 1 71 ? -11.958 -5.925 20.733 1.00 94.38 71 ASN A C 1
ATOM 558 O O . ASN A 1 71 ? -12.073 -4.730 20.503 1.00 94.38 71 ASN A O 1
ATOM 562 N N . TYR A 1 72 ? -11.185 -6.710 19.978 1.00 95.25 72 TYR A N 1
ATOM 563 C CA . TYR A 1 72 ? -10.348 -6.193 18.895 1.00 95.25 72 TYR A CA 1
ATOM 564 C C . TYR A 1 72 ? -10.700 -6.797 17.539 1.00 95.25 72 TYR A C 1
ATOM 566 O O . TYR A 1 72 ? -10.921 -8.002 17.402 1.00 95.25 72 TYR A O 1
ATOM 574 N N . GLN A 1 73 ? -10.691 -5.941 16.524 1.00 96.00 73 GLN A N 1
ATOM 575 C CA . GLN A 1 73 ? -10.825 -6.303 15.118 1.00 96.00 73 GLN A CA 1
ATOM 576 C C . GLN A 1 73 ? -9.596 -5.822 14.348 1.00 96.00 73 GLN A C 1
ATOM 578 O O . GLN A 1 73 ? -9.175 -4.678 14.507 1.00 96.00 73 GLN A O 1
ATOM 583 N N . LEU A 1 74 ? -9.034 -6.691 13.511 1.00 96.06 74 LEU A N 1
ATOM 584 C CA . LEU A 1 74 ? -7.918 -6.390 12.624 1.00 96.06 74 LEU A CA 1
ATOM 585 C C . LEU A 1 74 ? -8.396 -6.343 11.178 1.00 96.06 74 LEU A C 1
ATOM 587 O O . LEU A 1 74 ? -8.922 -7.324 10.643 1.00 96.06 74 LEU A O 1
ATOM 591 N N . TYR A 1 75 ? -8.147 -5.205 10.554 1.00 96.44 75 TYR A N 1
ATOM 592 C CA . TYR A 1 75 ? -8.448 -4.919 9.166 1.00 96.44 75 TYR A CA 1
ATOM 593 C C . TYR A 1 75 ? -7.148 -4.779 8.384 1.00 96.44 75 TYR A C 1
ATOM 595 O O . TYR A 1 75 ? -6.140 -4.330 8.929 1.00 96.44 75 TYR A O 1
ATOM 603 N N . ALA A 1 76 ? -7.165 -5.128 7.104 1.00 95.75 76 ALA A N 1
ATOM 604 C CA . ALA A 1 76 ? -6.060 -4.837 6.204 1.00 95.75 76 ALA A CA 1
ATOM 605 C C . ALA A 1 76 ? -6.562 -4.372 4.840 1.00 95.75 76 ALA A C 1
ATOM 607 O O . ALA A 1 76 ? -7.638 -4.762 4.378 1.00 95.75 76 ALA A O 1
ATOM 608 N N . ASP A 1 77 ? -5.765 -3.515 4.217 1.00 93.75 77 ASP A N 1
ATOM 609 C CA . ASP A 1 77 ? -5.983 -3.035 2.865 1.00 93.75 77 ASP A CA 1
ATOM 610 C C . ASP A 1 77 ? -5.127 -3.833 1.874 1.00 93.75 77 ASP A C 1
ATOM 612 O O . ASP A 1 77 ? -3.905 -3.920 2.008 1.00 93.75 77 ASP A O 1
ATOM 616 N N . HIS A 1 78 ? -5.771 -4.383 0.845 1.00 90.94 78 HIS A N 1
ATOM 617 C CA . HIS A 1 78 ? -5.107 -5.163 -0.198 1.00 90.94 78 HIS A CA 1
ATOM 618 C C . HIS A 1 78 ? -4.233 -4.305 -1.120 1.00 90.94 78 HIS A C 1
ATOM 620 O O . HIS A 1 78 ? -3.289 -4.825 -1.712 1.00 90.94 78 HIS A O 1
ATOM 626 N N . VAL A 1 79 ? -4.526 -3.004 -1.234 1.00 89.44 79 VAL A N 1
ATOM 627 C CA . VAL A 1 79 ? -3.839 -2.109 -2.176 1.00 89.44 79 VAL A CA 1
ATOM 628 C C . VAL A 1 79 ? -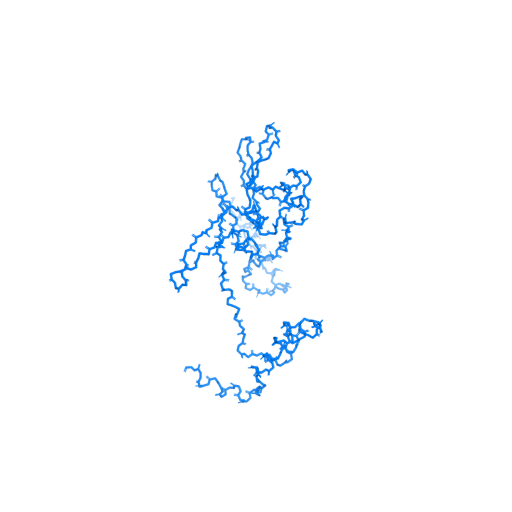2.538 -1.566 -1.589 1.00 89.44 79 VAL A C 1
ATOM 630 O O . VAL A 1 79 ? -1.491 -1.651 -2.222 1.00 89.44 79 VAL A O 1
ATOM 633 N N . SER A 1 80 ? -2.586 -0.999 -0.383 1.00 89.19 80 SER A N 1
ATOM 634 C CA . SER A 1 80 ? -1.435 -0.375 0.282 1.00 89.19 80 SER A CA 1
ATOM 635 C C . SER A 1 80 ? -0.691 -1.304 1.243 1.00 89.19 80 SER A C 1
ATOM 637 O O . SER A 1 80 ? 0.451 -1.012 1.601 1.00 89.19 80 SER A O 1
ATOM 639 N N . GLY A 1 81 ? -1.304 -2.417 1.660 1.00 91.12 81 GLY A N 1
ATOM 640 C CA . GLY A 1 81 ? -0.775 -3.286 2.716 1.00 91.12 81 GLY A CA 1
ATOM 641 C C . GLY A 1 81 ? -0.919 -2.706 4.129 1.00 91.12 81 GLY A C 1
ATOM 642 O O . GLY A 1 81 ? -0.411 -3.287 5.087 1.00 91.12 81 GLY A O 1
ATOM 643 N N . GLU A 1 82 ? -1.602 -1.569 4.276 1.00 93.69 82 GLU A N 1
ATOM 644 C CA . GLU A 1 82 ? -1.918 -0.958 5.565 1.00 93.69 82 GLU A CA 1
ATOM 645 C C . GLU A 1 82 ? -2.749 -1.902 6.441 1.00 93.69 82 GLU A C 1
ATOM 647 O O . GLU A 1 82 ? -3.638 -2.607 5.956 1.00 93.69 82 GLU A O 1
ATOM 652 N N . VAL A 1 83 ? -2.478 -1.888 7.747 1.00 95.44 83 VAL A N 1
ATOM 653 C CA . VAL A 1 83 ? -3.230 -2.644 8.749 1.00 95.44 83 VAL A CA 1
ATOM 654 C C . VAL A 1 83 ? -3.867 -1.661 9.723 1.00 95.44 83 VAL A C 1
ATOM 656 O O . VAL A 1 83 ? -3.248 -0.681 10.135 1.00 95.44 83 VAL A O 1
ATOM 659 N N . ALA A 1 84 ? -5.109 -1.930 10.107 1.00 96.25 84 ALA A N 1
ATOM 660 C CA . ALA A 1 84 ? -5.821 -1.151 11.105 1.00 96.25 84 ALA A CA 1
ATOM 661 C C . ALA A 1 84 ? -6.361 -2.053 12.211 1.00 96.25 84 ALA A C 1
ATOM 663 O O . ALA A 1 84 ? -6.815 -3.171 11.966 1.00 96.25 84 ALA A O 1
ATOM 664 N N . MET A 1 85 ? -6.330 -1.553 13.439 1.00 95.62 85 MET A N 1
ATOM 665 C CA . MET A 1 85 ? -6.911 -2.207 14.600 1.00 95.62 85 MET A CA 1
ATOM 666 C C . MET A 1 85 ? -8.047 -1.349 15.137 1.00 95.62 85 MET A C 1
ATOM 668 O O . MET A 1 85 ? -7.841 -0.182 15.456 1.00 95.62 85 MET A O 1
ATOM 672 N N . LYS A 1 86 ? -9.232 -1.937 15.281 1.00 96.31 86 LYS A N 1
ATOM 673 C CA . LYS A 1 86 ? -10.378 -1.299 15.925 1.00 96.31 86 LYS A CA 1
ATOM 674 C C . LYS A 1 86 ? -10.624 -1.923 17.288 1.00 96.31 86 LYS A C 1
ATOM 676 O O . LYS A 1 86 ? -10.767 -3.141 17.395 1.00 96.31 86 LYS A O 1
ATOM 681 N N . ASP A 1 87 ? -10.712 -1.077 18.305 1.00 96.56 87 ASP A N 1
ATOM 682 C CA . ASP A 1 87 ? -11.230 -1.445 19.617 1.00 96.56 87 ASP A CA 1
ATOM 683 C C . ASP A 1 87 ? -12.761 -1.317 19.610 1.00 96.56 87 ASP A C 1
ATOM 685 O O . ASP A 1 87 ? -13.321 -0.250 19.364 1.00 96.56 87 ASP A O 1
ATOM 689 N N . LYS A 1 88 ? -13.456 -2.423 19.870 1.00 94.19 88 LYS A N 1
ATOM 690 C CA . LYS A 1 88 ? -14.919 -2.504 19.914 1.00 94.19 88 LYS A CA 1
ATOM 691 C C . LYS A 1 88 ? -15.510 -1.849 21.160 1.00 94.19 88 LYS A C 1
ATOM 693 O O . LYS A 1 88 ? -16.674 -1.465 21.120 1.00 94.19 88 LYS A O 1
ATOM 698 N N . ALA A 1 89 ? -14.750 -1.747 22.250 1.00 93.56 89 ALA A N 1
ATOM 699 C CA . ALA A 1 89 ? -15.225 -1.153 23.495 1.00 93.56 89 ALA A CA 1
ATOM 700 C C . ALA A 1 89 ? -15.233 0.378 23.418 1.00 93.56 89 ALA A C 1
ATOM 702 O O . ALA A 1 89 ? -16.195 1.012 23.844 1.00 93.56 89 ALA A O 1
ATOM 703 N N . THR A 1 90 ? -14.173 0.969 22.859 1.00 93.44 90 THR A N 1
ATOM 704 C CA . THR A 1 90 ? -14.028 2.431 22.750 1.00 93.44 90 THR A CA 1
ATOM 705 C C . THR A 1 90 ? -14.435 2.987 21.387 1.00 93.44 90 THR A C 1
ATOM 707 O O . THR A 1 90 ? -14.698 4.179 21.273 1.00 93.44 90 THR A O 1
ATOM 710 N N . GLY A 1 91 ? -14.491 2.146 20.351 1.00 91.38 91 GLY A N 1
ATOM 711 C CA . GLY A 1 91 ? -14.716 2.560 18.965 1.00 91.38 91 GLY A CA 1
ATOM 712 C C . GLY A 1 91 ? -13.466 3.109 18.273 1.00 91.38 91 GLY A C 1
ATOM 713 O O . GLY A 1 91 ? -13.502 3.320 17.064 1.00 91.38 91 GLY A O 1
ATOM 714 N N . ASN A 1 92 ? -12.363 3.294 19.005 1.00 94.56 92 ASN A N 1
ATOM 715 C CA . ASN A 1 92 ? -11.133 3.873 18.481 1.00 94.56 92 ASN A CA 1
ATOM 716 C C . ASN A 1 92 ? -10.477 2.967 17.435 1.00 94.56 92 ASN A C 1
ATOM 718 O O . ASN A 1 92 ? -10.419 1.743 17.590 1.00 94.56 92 ASN A O 1
ATOM 722 N N . VAL A 1 93 ? -9.921 3.594 16.398 1.00 95.88 93 VAL A N 1
ATOM 723 C CA . VAL A 1 93 ? -9.216 2.917 15.308 1.00 95.88 93 VAL A CA 1
ATOM 724 C C . VAL A 1 93 ? -7.771 3.399 15.260 1.00 95.88 93 VAL A C 1
ATOM 726 O O . VAL A 1 93 ? -7.507 4.597 15.197 1.00 95.88 93 VAL A O 1
ATOM 729 N N . LEU A 1 94 ? -6.835 2.455 15.282 1.00 95.44 94 LEU A N 1
ATOM 730 C CA . LEU A 1 94 ? -5.410 2.701 15.118 1.00 95.44 94 LEU A CA 1
ATOM 731 C C . LEU A 1 94 ? -4.970 2.193 13.748 1.00 95.44 94 LEU A C 1
ATOM 733 O O . LEU A 1 94 ? -5.130 1.010 13.451 1.00 95.44 94 LEU A O 1
ATOM 737 N N . PHE A 1 95 ? -4.384 3.072 12.946 1.00 95.25 95 PHE A N 1
ATOM 738 C CA . PHE A 1 95 ? -3.850 2.747 11.628 1.00 95.25 95 PHE A CA 1
ATOM 739 C C . PHE A 1 95 ? -2.328 2.676 11.661 1.00 95.25 95 PHE A C 1
ATOM 741 O O . PHE A 1 95 ? -1.678 3.417 12.401 1.00 95.25 95 PHE A O 1
ATOM 748 N N . THR A 1 96 ? -1.748 1.810 10.831 1.00 94.50 96 THR A N 1
ATOM 749 C CA . THR A 1 96 ? -0.297 1.790 10.619 1.00 94.50 96 THR A CA 1
ATOM 750 C C . THR A 1 96 ? 0.182 2.898 9.679 1.00 94.50 96 THR A C 1
ATOM 752 O O . THR A 1 96 ? 1.379 3.171 9.647 1.00 94.50 96 THR A O 1
ATOM 755 N N . ASN A 1 97 ? -0.721 3.525 8.918 1.00 92.62 97 ASN A N 1
ATOM 756 C CA . ASN A 1 97 ? -0.463 4.696 8.079 1.00 92.62 97 ASN A CA 1
ATOM 757 C C . ASN A 1 97 ? -1.423 5.845 8.438 1.00 92.62 97 ASN A C 1
ATOM 759 O O . ASN A 1 97 ? -2.473 5.612 9.031 1.00 92.62 97 ASN A O 1
ATOM 763 N N . PRO A 1 98 ? -1.118 7.099 8.067 1.00 92.31 98 PRO A N 1
ATOM 764 C CA . PRO A 1 98 ? -2.050 8.204 8.274 1.00 92.31 98 PRO A CA 1
ATOM 765 C C . PRO A 1 98 ? -3.228 8.102 7.297 1.00 92.31 98 PRO A C 1
ATOM 767 O O . PRO A 1 98 ? -3.028 8.064 6.079 1.00 92.31 98 PRO A O 1
ATOM 770 N N . TYR A 1 99 ? -4.456 8.101 7.817 1.00 90.81 99 TYR A N 1
ATOM 771 C CA . TYR A 1 99 ? -5.670 8.028 6.995 1.00 90.81 99 TYR A CA 1
ATOM 772 C C . TYR A 1 99 ? -5.979 9.342 6.256 1.00 90.81 99 TYR A C 1
ATOM 774 O O . TYR A 1 99 ? -6.663 9.341 5.235 1.00 90.81 99 TYR A O 1
ATOM 782 N N . ASP A 1 100 ? -5.453 10.465 6.742 1.00 90.25 100 ASP A N 1
ATOM 783 C CA . ASP A 1 100 ? -5.740 11.834 6.309 1.00 90.25 100 ASP A CA 1
ATOM 784 C C . ASP A 1 100 ? -4.664 12.413 5.365 1.00 90.25 100 ASP A C 1
ATOM 786 O O . ASP A 1 100 ? -4.550 13.627 5.178 1.00 90.25 100 ASP A O 1
ATOM 790 N N . MET A 1 101 ? -3.892 11.547 4.695 1.00 89.12 101 MET A N 1
ATOM 791 C CA . MET A 1 101 ? -2.761 11.926 3.831 1.00 89.12 101 MET A CA 1
ATOM 792 C C . MET A 1 101 ? -3.108 12.950 2.732 1.00 89.12 101 MET A C 1
ATOM 794 O O . MET A 1 101 ? -2.268 13.759 2.312 1.00 89.12 101 MET A O 1
ATOM 798 N N . ALA A 1 102 ? -4.356 12.947 2.261 1.00 86.69 102 ALA A N 1
ATOM 799 C CA . ALA A 1 102 ? -4.842 13.886 1.255 1.00 86.69 102 ALA A CA 1
ATOM 800 C C . ALA A 1 102 ? -4.913 15.345 1.753 1.00 86.69 102 ALA A C 1
ATOM 802 O O . ALA A 1 102 ? -4.880 16.263 0.933 1.00 86.69 102 ALA A O 1
ATOM 803 N N . PHE A 1 103 ? -4.963 15.579 3.068 1.00 87.00 103 PHE A N 1
ATOM 804 C CA . PHE A 1 103 ? -4.930 16.920 3.668 1.00 87.00 103 PHE A CA 1
ATOM 805 C C . PHE A 1 103 ? -3.507 17.429 3.932 1.00 87.00 103 PHE A C 1
ATOM 807 O O . PHE A 1 103 ? -3.309 18.623 4.149 1.00 87.00 103 PHE A O 1
ATOM 814 N N . SER A 1 104 ? -2.505 16.547 3.878 1.00 88.31 104 SER A N 1
ATOM 815 C CA . SER A 1 104 ? -1.109 16.906 4.120 1.00 88.31 104 SER A CA 1
ATOM 816 C C . SER A 1 104 ? -0.546 17.830 3.032 1.00 88.31 104 SER A C 1
ATOM 818 O O . SER A 1 104 ? -0.771 17.621 1.834 1.00 88.31 104 SER A O 1
ATOM 820 N N . THR A 1 105 ? 0.257 18.812 3.448 1.00 90.00 105 THR A N 1
ATOM 821 C CA . THR A 1 105 ? 1.037 19.708 2.575 1.00 90.00 105 THR A CA 1
ATOM 822 C C . THR A 1 105 ? 2.403 19.131 2.188 1.00 90.00 105 THR A C 1
ATOM 824 O O . THR A 1 105 ? 3.174 19.791 1.492 1.00 90.00 105 THR A O 1
ATOM 827 N N . ALA A 1 106 ? 2.712 17.905 2.625 1.00 89.44 106 ALA A N 1
ATOM 828 C CA . ALA A 1 106 ? 3.959 17.226 2.305 1.00 89.44 106 ALA A CA 1
ATOM 829 C C . ALA A 1 106 ? 4.146 17.042 0.788 1.00 89.44 106 ALA A C 1
ATOM 831 O O . ALA A 1 106 ? 3.186 16.908 0.024 1.00 89.44 106 ALA A O 1
ATOM 832 N N . THR A 1 107 ? 5.404 16.998 0.351 1.00 91.38 107 THR A N 1
ATOM 833 C CA . THR A 1 107 ? 5.752 16.694 -1.046 1.00 91.38 107 THR A CA 1
ATOM 834 C C . THR A 1 107 ? 5.326 15.271 -1.423 1.00 91.38 107 THR A C 1
ATOM 836 O O . THR A 1 107 ? 5.171 14.417 -0.552 1.00 91.38 107 THR A O 1
ATOM 839 N N . ALA A 1 108 ? 5.169 14.981 -2.719 1.00 88.81 108 ALA A N 1
ATOM 840 C CA . ALA A 1 108 ? 4.753 13.651 -3.185 1.00 88.81 108 ALA A CA 1
ATOM 841 C C . ALA A 1 108 ? 5.638 12.523 -2.617 1.00 88.81 108 ALA A C 1
ATOM 843 O O . ALA A 1 108 ? 5.118 11.571 -2.046 1.00 88.81 108 ALA A O 1
ATOM 844 N N . SER A 1 109 ? 6.963 12.699 -2.659 1.00 88.88 109 SER A N 1
ATOM 845 C CA . SER A 1 109 ? 7.931 11.742 -2.102 1.00 88.88 109 SER A CA 1
ATOM 846 C C . SER A 1 109 ? 7.728 11.501 -0.598 1.00 88.88 109 SER A C 1
ATOM 848 O O . SER A 1 109 ? 7.691 10.362 -0.140 1.00 88.88 109 SER A O 1
ATOM 850 N N . GLN A 1 110 ? 7.497 12.564 0.178 1.00 91.50 110 GLN A N 1
ATOM 851 C CA . GLN A 1 110 ? 7.214 12.440 1.612 1.00 91.50 110 GLN A CA 1
ATOM 852 C C . GLN A 1 110 ? 5.876 11.741 1.882 1.00 91.50 110 GLN A C 1
ATOM 854 O O . GLN A 1 110 ? 5.765 10.988 2.844 1.00 91.50 110 GLN A O 1
ATOM 859 N N . LYS A 1 111 ? 4.858 11.958 1.042 1.00 91.75 111 LYS A N 1
ATOM 860 C CA . LYS A 1 111 ? 3.577 11.249 1.168 1.00 91.75 111 LYS A CA 1
ATOM 861 C C . LYS A 1 111 ? 3.738 9.755 0.899 1.00 91.75 111 LYS A C 1
ATOM 863 O O . LYS A 1 111 ? 3.214 8.950 1.659 1.00 91.75 111 LYS A O 1
ATOM 868 N N . GLU A 1 112 ? 4.489 9.376 -0.133 1.00 91.38 112 GLU A N 1
ATOM 869 C CA . GLU A 1 112 ? 4.811 7.967 -0.410 1.00 91.38 112 GLU A CA 1
ATOM 870 C C . GLU A 1 112 ? 5.568 7.325 0.758 1.00 91.38 112 GLU A C 1
ATOM 872 O O . GLU A 1 112 ? 5.315 6.178 1.123 1.00 91.38 112 GLU A O 1
ATOM 877 N N . GLU A 1 113 ? 6.473 8.079 1.376 1.00 91.50 113 GLU A N 1
ATOM 878 C CA . GLU A 1 113 ? 7.226 7.648 2.547 1.00 91.50 113 GLU A CA 1
ATOM 879 C C . GLU A 1 113 ? 6.329 7.421 3.771 1.00 91.50 113 GLU A C 1
ATOM 881 O O . GLU A 1 113 ? 6.460 6.395 4.432 1.00 91.50 113 GLU A O 1
ATOM 886 N N . LEU A 1 114 ? 5.385 8.325 4.041 1.00 92.50 114 LEU A N 1
ATOM 887 C CA . LEU A 1 114 ? 4.430 8.199 5.147 1.00 92.50 114 LEU A CA 1
ATOM 888 C C . LEU A 1 114 ? 3.371 7.112 4.923 1.00 92.50 114 LEU A C 1
ATOM 890 O O . LEU A 1 114 ? 2.823 6.590 5.887 1.00 92.50 114 LEU A O 1
ATOM 894 N N . LEU A 1 115 ? 3.066 6.781 3.667 1.00 92.75 115 LEU A N 1
ATOM 895 C CA . LEU A 1 115 ? 2.187 5.665 3.310 1.00 92.75 115 LEU A CA 1
ATOM 896 C C . LEU A 1 115 ? 2.931 4.318 3.274 1.00 92.75 115 LEU A C 1
ATOM 898 O O . LEU A 1 115 ? 2.322 3.277 3.010 1.00 92.75 115 LEU A O 1
ATOM 902 N N . SER A 1 116 ? 4.245 4.311 3.511 1.00 93.88 116 SER A N 1
ATOM 903 C CA . SER A 1 116 ? 5.062 3.101 3.485 1.00 93.88 116 SER A CA 1
ATOM 904 C C . SER A 1 116 ? 5.223 2.489 4.873 1.00 93.88 116 SER A C 1
ATOM 906 O O . SER A 1 116 ? 5.683 3.137 5.805 1.00 93.88 116 SER A O 1
ATOM 908 N N . GLN A 1 117 ? 4.959 1.186 4.972 1.00 92.31 117 GLN A N 1
ATOM 909 C CA . GLN A 1 117 ? 5.235 0.383 6.166 1.00 92.31 117 GLN A CA 1
ATOM 910 C C . GLN A 1 117 ? 6.726 0.067 6.324 1.00 92.31 117 GLN A C 1
ATOM 912 O O . GLN A 1 117 ? 7.233 -0.072 7.434 1.00 92.31 117 GLN A O 1
ATOM 917 N N . LEU A 1 118 ? 7.437 -0.075 5.201 1.00 91.94 118 LEU A N 1
ATOM 918 C CA . LEU A 1 118 ? 8.836 -0.490 5.174 1.00 91.94 118 LEU A CA 1
ATOM 919 C C . LEU A 1 118 ? 9.658 0.447 4.289 1.00 91.94 118 LEU A C 1
ATOM 921 O O . LEU A 1 118 ? 9.219 0.860 3.211 1.00 91.94 118 LEU A O 1
ATOM 925 N N . ARG A 1 119 ? 10.893 0.717 4.721 1.00 92.75 119 ARG A N 1
ATOM 926 C CA . ARG A 1 119 ? 11.925 1.399 3.937 1.00 92.75 119 ARG A CA 1
ATOM 927 C C . ARG A 1 119 ? 13.199 0.574 3.958 1.00 92.75 119 ARG A C 1
ATOM 929 O O . ARG A 1 119 ? 13.689 0.215 5.024 1.00 92.75 119 ARG A O 1
ATOM 936 N N . VAL A 1 120 ? 13.741 0.310 2.779 1.00 92.31 120 VAL A N 1
ATOM 937 C CA . VAL A 1 120 ? 14.984 -0.435 2.593 1.00 92.31 120 VAL A CA 1
ATOM 938 C C . VAL A 1 120 ? 15.989 0.481 1.916 1.00 92.31 120 VAL A C 1
ATOM 940 O O . VAL A 1 120 ? 15.733 0.987 0.826 1.00 92.31 120 VAL A O 1
ATOM 943 N N . SER A 1 121 ? 17.141 0.680 2.548 1.00 92.94 121 SER A N 1
ATOM 944 C CA . SER A 1 121 ? 18.258 1.430 1.976 1.00 92.94 121 SER A CA 1
ATOM 945 C C . SER A 1 121 ? 19.449 0.497 1.803 1.00 92.94 121 SER A C 1
ATOM 947 O O . SER A 1 121 ? 19.808 -0.226 2.730 1.00 92.94 121 SER A O 1
ATOM 949 N N . TYR A 1 122 ? 20.059 0.506 0.622 1.00 91.25 122 TYR A N 1
ATOM 950 C CA . TYR A 1 122 ? 21.231 -0.306 0.305 1.00 91.25 122 TYR A CA 1
ATOM 951 C C . TYR A 1 122 ? 22.202 0.469 -0.585 1.00 91.25 122 TYR A C 1
ATOM 953 O O . TYR A 1 122 ? 21.809 1.390 -1.298 1.00 91.25 122 TYR A O 1
ATOM 961 N N . THR A 1 123 ? 23.474 0.076 -0.570 1.00 94.12 123 THR A N 1
ATOM 962 C CA . THR A 1 123 ? 24.504 0.678 -1.423 1.00 94.12 123 THR A CA 1
ATOM 963 C C . THR A 1 123 ? 24.823 -0.257 -2.577 1.00 94.12 123 THR A C 1
ATOM 965 O O . THR A 1 123 ? 25.167 -1.422 -2.372 1.00 94.12 123 THR A O 1
ATOM 968 N N . LYS A 1 124 ? 24.733 0.244 -3.808 1.00 92.00 124 LYS A N 1
ATOM 969 C CA . LYS A 1 124 ? 25.161 -0.507 -4.990 1.00 92.00 124 LYS A CA 1
ATOM 970 C C . LYS A 1 124 ? 26.682 -0.567 -5.025 1.00 92.00 124 LYS A C 1
ATOM 972 O O . LYS A 1 124 ? 27.331 0.456 -5.218 1.00 92.00 124 LYS A O 1
ATOM 977 N N . ILE A 1 125 ? 27.249 -1.767 -4.926 1.00 92.56 125 ILE A N 1
ATOM 978 C CA . ILE A 1 125 ? 28.709 -1.972 -4.965 1.00 92.56 125 ILE A CA 1
ATOM 979 C C . ILE A 1 125 ? 29.315 -1.454 -6.281 1.00 92.56 125 ILE A C 1
ATOM 981 O O . ILE A 1 125 ? 30.406 -0.900 -6.280 1.00 92.56 125 ILE A O 1
ATOM 985 N N . THR A 1 126 ? 28.593 -1.575 -7.397 1.00 88.81 126 THR A N 1
ATOM 986 C CA . THR A 1 126 ? 29.075 -1.175 -8.731 1.00 88.81 126 THR A CA 1
ATOM 987 C C . THR A 1 126 ? 29.221 0.331 -8.920 1.00 88.81 126 THR A C 1
ATOM 989 O O . THR A 1 126 ? 30.041 0.767 -9.719 1.00 88.81 126 THR A O 1
ATOM 992 N N . THR A 1 127 ? 28.396 1.125 -8.238 1.00 88.62 127 THR A N 1
ATOM 993 C CA . THR A 1 127 ? 28.266 2.574 -8.485 1.00 88.62 127 THR A CA 1
ATOM 994 C C . THR A 1 127 ? 28.556 3.395 -7.225 1.00 88.62 127 THR A C 1
ATOM 996 O O . THR A 1 127 ? 28.571 4.617 -7.287 1.00 88.62 127 THR A O 1
ATOM 999 N N . ALA A 1 128 ? 28.766 2.733 -6.079 1.00 88.94 128 ALA A N 1
ATOM 1000 C CA . ALA A 1 128 ? 28.857 3.332 -4.743 1.00 88.94 128 ALA A CA 1
ATOM 1001 C C . ALA A 1 128 ? 27.668 4.251 -4.381 1.00 88.94 128 ALA A C 1
ATOM 1003 O O . ALA A 1 128 ? 27.753 5.076 -3.477 1.00 88.94 128 ALA A O 1
ATOM 1004 N N . GLU A 1 129 ? 26.542 4.095 -5.079 1.00 92.56 129 GLU A N 1
ATOM 1005 C CA . GLU A 1 129 ? 25.331 4.893 -4.908 1.00 92.56 129 GLU A CA 1
ATOM 1006 C C . GLU A 1 129 ? 24.452 4.283 -3.811 1.00 92.56 129 GLU A C 1
ATOM 1008 O O . GLU A 1 129 ? 24.179 3.076 -3.827 1.00 92.56 129 GLU A O 1
ATOM 1013 N N . GLN A 1 130 ? 23.972 5.118 -2.888 1.00 91.06 130 GLN A N 1
ATOM 1014 C CA . GLN A 1 130 ? 22.955 4.730 -1.917 1.00 91.06 130 GLN A CA 1
ATOM 1015 C C . GLN A 1 130 ? 21.568 4.823 -2.556 1.00 91.06 130 GLN A C 1
ATOM 1017 O O . GLN A 1 130 ? 21.137 5.887 -2.994 1.00 91.06 130 GLN A O 1
ATOM 1022 N N . VAL A 1 131 ? 20.850 3.706 -2.568 1.00 90.88 131 VAL A N 1
ATOM 1023 C CA . VAL A 1 131 ? 19.493 3.608 -3.098 1.00 90.88 131 VAL A CA 1
ATOM 1024 C C . VAL A 1 131 ? 18.536 3.299 -1.964 1.00 90.88 131 VAL A C 1
ATOM 1026 O O . VAL A 1 131 ? 18.774 2.401 -1.160 1.00 90.88 131 VAL A O 1
ATOM 1029 N N . THR A 1 132 ? 17.435 4.043 -1.921 1.00 91.44 132 THR A N 1
ATOM 1030 C CA . THR A 1 132 ? 16.358 3.852 -0.952 1.00 91.44 132 THR A CA 1
ATOM 1031 C C . THR A 1 132 ? 15.085 3.468 -1.689 1.00 91.44 132 THR A C 1
ATOM 1033 O O . THR A 1 132 ? 14.702 4.117 -2.658 1.00 91.44 132 THR A O 1
ATOM 1036 N N . MET A 1 133 ? 14.435 2.407 -1.222 1.00 92.12 133 MET A N 1
ATOM 1037 C CA . MET A 1 133 ? 13.158 1.908 -1.718 1.00 92.12 133 MET A CA 1
ATOM 1038 C C . MET A 1 133 ? 12.151 1.900 -0.574 1.00 92.12 133 MET A C 1
ATOM 1040 O O . MET A 1 133 ? 12.470 1.491 0.543 1.00 92.12 133 MET A O 1
ATOM 1044 N N . ASN A 1 134 ? 10.932 2.348 -0.850 1.00 94.06 134 ASN A N 1
ATOM 1045 C CA . ASN A 1 134 ? 9.826 2.339 0.101 1.00 94.06 134 ASN A CA 1
ATOM 1046 C C . ASN A 1 134 ? 8.735 1.359 -0.374 1.00 94.06 134 ASN A C 1
ATOM 1048 O O . ASN A 1 134 ? 8.642 1.053 -1.569 1.00 94.06 134 ASN A O 1
ATOM 1052 N N . SER A 1 135 ? 7.949 0.811 0.554 1.00 93.62 135 SER A N 1
ATOM 1053 C CA . SER A 1 135 ? 6.939 -0.202 0.223 1.00 93.62 135 SER A CA 1
ATOM 1054 C C . SER A 1 135 ? 5.794 0.357 -0.621 1.00 93.62 135 SER A C 1
ATOM 1056 O O . SER A 1 135 ? 5.254 -0.364 -1.456 1.00 93.62 135 SER A O 1
ATOM 1058 N N . TYR A 1 136 ? 5.436 1.633 -0.463 1.00 92.12 136 TYR A N 1
ATOM 1059 C CA . TYR A 1 136 ? 4.342 2.230 -1.224 1.00 92.12 136 TYR A CA 1
ATOM 1060 C C . TYR A 1 136 ? 4.685 2.353 -2.716 1.00 92.12 136 TYR A C 1
ATOM 1062 O O . TYR A 1 136 ? 3.988 1.792 -3.560 1.00 92.12 136 TYR A O 1
ATOM 1070 N N . ALA A 1 137 ? 5.800 3.001 -3.062 1.00 90.62 137 ALA A N 1
ATOM 1071 C CA . ALA A 1 137 ? 6.196 3.174 -4.457 1.00 90.62 137 ALA A CA 1
ATOM 1072 C C . ALA A 1 137 ? 6.672 1.863 -5.096 1.00 90.62 137 ALA A C 1
ATOM 1074 O O . ALA A 1 137 ? 6.436 1.626 -6.279 1.00 90.62 137 ALA A O 1
ATOM 1075 N N . SER A 1 138 ? 7.328 0.995 -4.316 1.00 90.62 138 SER A N 1
ATOM 1076 C CA . SER A 1 138 ? 7.924 -0.236 -4.851 1.00 90.62 138 SER A CA 1
ATOM 1077 C C . SER A 1 138 ? 6.968 -1.427 -4.883 1.00 90.62 138 SER A C 1
ATOM 1079 O O . SER A 1 138 ? 7.203 -2.332 -5.673 1.00 90.62 138 SER A O 1
ATOM 1081 N N . ALA A 1 139 ? 5.919 -1.453 -4.054 1.00 91.69 139 ALA A N 1
ATOM 1082 C CA . ALA A 1 139 ? 4.970 -2.567 -3.997 1.00 91.69 139 ALA A CA 1
ATOM 1083 C C . ALA A 1 139 ? 3.526 -2.122 -4.265 1.00 91.69 139 ALA A C 1
ATOM 1085 O O . ALA A 1 139 ? 2.909 -2.653 -5.188 1.00 91.69 139 ALA A O 1
ATOM 1086 N N . ALA A 1 140 ? 2.997 -1.139 -3.523 1.00 90.81 140 ALA A N 1
ATOM 1087 C CA . ALA A 1 140 ? 1.587 -0.735 -3.629 1.00 90.81 140 ALA A CA 1
ATOM 1088 C C . ALA A 1 140 ? 1.242 -0.184 -5.021 1.00 90.81 140 ALA A C 1
ATOM 1090 O O . ALA A 1 140 ? 0.346 -0.698 -5.687 1.00 90.81 140 ALA A O 1
ATOM 1091 N N . LEU A 1 141 ? 2.015 0.790 -5.523 1.00 88.81 141 LEU A N 1
ATOM 1092 C CA . LEU A 1 141 ? 1.799 1.369 -6.859 1.00 88.81 141 LEU A CA 1
ATOM 1093 C C . LEU A 1 141 ? 1.964 0.353 -7.997 1.00 88.81 141 LEU A C 1
ATOM 1095 O O . LEU A 1 141 ? 1.411 0.538 -9.079 1.00 88.81 141 LEU A O 1
ATOM 1099 N N . LEU A 1 142 ? 2.731 -0.716 -7.768 1.00 88.50 142 LEU A N 1
ATOM 1100 C CA . LEU A 1 142 ? 2.965 -1.768 -8.756 1.00 88.50 142 LEU A CA 1
ATOM 1101 C C . LEU A 1 142 ? 2.009 -2.963 -8.607 1.00 88.50 142 LEU A C 1
ATOM 1103 O O . LEU A 1 142 ? 2.121 -3.914 -9.389 1.00 88.50 142 LEU A O 1
ATOM 1107 N N . GLY A 1 143 ? 1.104 -2.940 -7.621 1.00 89.06 143 GLY A N 1
ATOM 1108 C CA . GLY A 1 143 ? 0.187 -4.041 -7.319 1.00 89.06 143 GLY A CA 1
ATOM 1109 C C . GLY A 1 143 ? 0.908 -5.330 -6.914 1.00 89.06 143 GLY A C 1
ATOM 1110 O O . GLY A 1 143 ? 0.529 -6.410 -7.355 1.00 89.06 143 GLY A O 1
ATOM 1111 N N . GLN A 1 144 ? 1.999 -5.225 -6.147 1.00 90.81 144 GLN A N 1
ATOM 1112 C CA . GLN A 1 144 ? 2.839 -6.361 -5.733 1.00 90.81 144 GLN A CA 1
ATOM 1113 C C . GLN A 1 144 ? 2.770 -6.624 -4.220 1.00 90.81 144 GLN A C 1
ATOM 1115 O O . GLN A 1 144 ? 3.769 -6.977 -3.583 1.00 90.81 144 GLN A O 1
ATOM 1120 N N . ILE A 1 145 ? 1.584 -6.424 -3.645 1.00 92.94 145 ILE A N 1
ATOM 1121 C CA . ILE A 1 145 ? 1.269 -6.702 -2.244 1.00 92.94 145 ILE A CA 1
ATOM 1122 C C . ILE A 1 145 ? 0.290 -7.873 -2.193 1.00 92.94 145 ILE A C 1
ATOM 1124 O O . ILE A 1 145 ? -0.681 -7.913 -2.942 1.00 92.94 145 ILE A O 1
ATOM 1128 N N . SER A 1 146 ? 0.544 -8.828 -1.298 1.00 93.75 146 SER A N 1
ATOM 1129 C CA . SER A 1 146 ? -0.388 -9.915 -1.001 1.00 93.75 146 SER A CA 1
ATOM 1130 C C . SER A 1 146 ? -0.751 -9.883 0.474 1.00 93.75 146 SER A C 1
ATOM 1132 O O . SER A 1 146 ? 0.112 -9.995 1.341 1.00 93.75 146 SER A O 1
ATOM 1134 N N . VAL A 1 147 ? -2.047 -9.814 0.761 1.00 95.25 147 VAL A N 1
ATOM 1135 C CA . VAL A 1 147 ? -2.581 -9.894 2.123 1.00 95.25 147 VAL A CA 1
ATOM 1136 C C . VAL A 1 147 ? -3.290 -11.232 2.292 1.00 95.25 147 VAL A C 1
ATOM 1138 O O . VAL A 1 147 ? -4.127 -11.601 1.471 1.00 95.25 147 VAL A O 1
ATOM 1141 N N . LYS A 1 148 ? -2.933 -11.986 3.333 1.00 95.00 148 LYS A N 1
ATOM 1142 C CA . LYS A 1 148 ? -3.480 -13.317 3.620 1.00 95.00 148 LYS A CA 1
ATOM 1143 C C . LYS A 1 148 ? -3.897 -13.418 5.082 1.00 95.00 148 LYS A C 1
ATOM 1145 O O . LYS A 1 148 ? -3.171 -12.985 5.978 1.00 95.00 148 LYS A O 1
ATOM 1150 N N . ALA A 1 149 ? -5.033 -14.063 5.328 1.00 93.69 149 ALA A N 1
ATOM 1151 C CA . ALA A 1 149 ? -5.415 -14.472 6.672 1.00 93.69 149 ALA A CA 1
ATOM 1152 C C . ALA A 1 149 ? -4.498 -15.608 7.153 1.00 93.69 149 ALA A C 1
ATOM 1154 O O . ALA A 1 149 ? -4.197 -16.539 6.403 1.00 93.69 149 ALA A O 1
ATOM 1155 N N . ILE A 1 150 ? -4.071 -15.552 8.413 1.00 95.38 150 ILE A N 1
ATOM 1156 C CA . ILE A 1 150 ? -3.356 -16.641 9.087 1.00 95.38 150 ILE A CA 1
ATOM 1157 C C . ILE A 1 150 ? -4.043 -16.968 10.411 1.00 95.38 150 ILE A C 1
ATOM 1159 O O . ILE A 1 150 ? -4.847 -16.192 10.928 1.00 95.38 150 ILE A O 1
ATOM 1163 N N . ARG A 1 151 ? -3.718 -18.125 10.999 1.00 93.12 151 ARG A N 1
ATOM 1164 C CA . ARG A 1 151 ? -4.258 -18.494 12.311 1.00 93.12 151 ARG A CA 1
ATOM 1165 C C . ARG A 1 151 ? -3.842 -17.452 13.353 1.00 93.12 151 ARG A C 1
ATOM 1167 O O . ARG A 1 151 ? -2.677 -17.402 13.735 1.00 93.12 151 ARG A O 1
ATOM 1174 N N . GLY A 1 152 ? -4.812 -16.673 13.823 1.00 89.44 152 GLY A N 1
ATOM 1175 C CA . GLY A 1 152 ? -4.608 -15.654 14.850 1.00 89.44 152 GLY A CA 1
ATOM 1176 C C . GLY A 1 152 ? -4.159 -14.282 14.338 1.00 89.44 152 GLY A C 1
ATOM 1177 O O . GLY A 1 152 ? -3.738 -13.476 15.161 1.00 89.44 152 GLY A O 1
ATOM 1178 N N . GLY A 1 153 ? -4.208 -13.999 13.029 1.00 92.31 153 GLY A N 1
ATOM 1179 C CA . GLY A 1 153 ? -3.827 -12.675 12.534 1.00 92.31 153 GLY A CA 1
ATOM 1180 C C . GLY A 1 153 ? -3.764 -12.527 11.016 1.00 92.31 153 GLY A C 1
ATOM 1181 O O . GLY A 1 153 ? -4.388 -13.276 10.264 1.00 92.31 153 GLY A O 1
ATOM 1182 N N . ILE A 1 154 ? -2.979 -11.542 10.578 1.00 94.88 154 ILE A N 1
ATOM 1183 C CA . ILE A 1 154 ? -2.821 -11.140 9.176 1.00 94.88 154 ILE A CA 1
ATOM 1184 C C . ILE A 1 154 ? -1.361 -11.320 8.767 1.00 94.88 154 ILE A C 1
ATOM 1186 O O . ILE A 1 154 ? -0.451 -10.973 9.520 1.00 94.88 154 ILE A O 1
ATOM 1190 N N . ARG A 1 155 ? -1.129 -11.837 7.562 1.00 95.62 155 ARG A N 1
ATOM 1191 C CA . ARG A 1 155 ? 0.174 -11.812 6.898 1.00 95.62 155 ARG A CA 1
ATOM 1192 C C . ARG A 1 155 ? 0.111 -10.855 5.714 1.00 95.62 155 ARG A C 1
ATOM 1194 O O . ARG A 1 155 ? -0.702 -11.054 4.817 1.00 95.62 155 ARG A O 1
ATOM 1201 N N . VAL A 1 156 ? 1.007 -9.874 5.697 1.00 95.12 156 VAL A N 1
ATOM 1202 C CA . VAL A 1 156 ? 1.197 -8.969 4.559 1.00 95.12 156 VAL A CA 1
ATOM 1203 C C . VAL A 1 156 ? 2.565 -9.241 3.942 1.00 95.12 156 VAL A C 1
ATOM 1205 O O . VAL A 1 156 ? 3.590 -9.149 4.615 1.00 95.12 156 VAL A O 1
ATOM 1208 N N . GLU A 1 157 ? 2.572 -9.626 2.672 1.00 95.06 157 GLU A N 1
ATOM 1209 C CA . GLU A 1 157 ? 3.767 -9.918 1.885 1.00 95.06 157 GLU A CA 1
ATOM 1210 C C . GLU A 1 157 ? 3.999 -8.761 0.903 1.00 95.06 157 GLU A C 1
ATOM 1212 O O . GLU A 1 157 ? 3.130 -8.447 0.088 1.00 95.06 157 GLU A O 1
ATOM 1217 N N . TYR A 1 158 ? 5.174 -8.132 0.986 1.00 93.81 158 TYR A N 1
ATOM 1218 C CA . TYR A 1 158 ? 5.580 -7.025 0.119 1.00 93.81 158 TYR A CA 1
ATOM 1219 C C . TYR A 1 158 ? 6.681 -7.487 -0.828 1.00 93.81 158 TYR A C 1
ATOM 1221 O O . TYR A 1 158 ? 7.748 -7.906 -0.376 1.00 93.81 158 TYR A O 1
ATOM 1229 N N . THR A 1 159 ? 6.463 -7.355 -2.135 1.00 92.06 159 THR A N 1
ATOM 1230 C CA . THR A 1 159 ? 7.546 -7.523 -3.110 1.00 92.06 159 THR A CA 1
ATOM 1231 C C . THR A 1 159 ? 8.175 -6.164 -3.378 1.00 92.06 159 THR A C 1
ATOM 1233 O O . THR A 1 159 ? 7.530 -5.274 -3.923 1.00 92.06 159 THR A O 1
ATOM 1236 N N . ILE A 1 160 ? 9.425 -5.981 -2.951 1.00 90.38 160 ILE A N 1
ATOM 1237 C CA . ILE A 1 160 ? 10.139 -4.709 -3.098 1.00 90.38 160 ILE A CA 1
ATOM 1238 C C . ILE A 1 160 ? 10.975 -4.722 -4.376 1.00 90.38 160 ILE A C 1
ATOM 1240 O O . ILE A 1 160 ? 11.828 -5.587 -4.571 1.00 90.38 160 ILE A O 1
ATOM 1244 N N . GLY A 1 161 ? 10.751 -3.715 -5.217 1.00 85.81 161 GLY A N 1
ATOM 1245 C CA . GLY A 1 161 ? 11.448 -3.511 -6.481 1.00 85.81 161 GLY A CA 1
ATOM 1246 C C . GLY A 1 161 ? 10.544 -3.801 -7.676 1.00 85.81 161 GLY A C 1
ATOM 1247 O O . GLY A 1 161 ? 9.325 -3.882 -7.565 1.00 85.81 161 GLY A O 1
ATOM 1248 N N . GLN A 1 162 ? 11.140 -3.941 -8.857 1.00 78.38 162 GLN A N 1
ATOM 1249 C CA . GLN A 1 162 ? 10.383 -4.296 -10.053 1.00 78.38 162 GLN A CA 1
ATOM 1250 C C . GLN A 1 162 ? 10.454 -5.802 -10.277 1.00 78.38 162 GLN A C 1
ATOM 1252 O O . GLN A 1 162 ? 11.471 -6.321 -10.740 1.00 78.38 162 GLN A O 1
ATOM 1257 N N . THR A 1 163 ? 9.352 -6.504 -10.013 1.00 71.69 163 THR A N 1
ATOM 1258 C CA . THR A 1 163 ? 9.159 -7.840 -10.580 1.00 71.69 163 THR A CA 1
ATOM 1259 C C . THR A 1 163 ? 9.105 -7.689 -12.095 1.00 71.69 163 THR A C 1
ATOM 1261 O O . THR A 1 163 ? 8.150 -7.129 -12.636 1.00 71.69 163 THR A O 1
ATOM 1264 N N . ALA A 1 164 ? 10.147 -8.136 -12.797 1.00 60.53 164 ALA A N 1
ATOM 1265 C CA . ALA A 1 164 ? 10.195 -8.073 -14.250 1.00 60.53 164 ALA A CA 1
ATOM 1266 C C . ALA A 1 164 ? 9.066 -8.936 -14.837 1.00 60.53 164 ALA A C 1
ATOM 1268 O O . ALA A 1 164 ? 9.221 -10.143 -15.024 1.00 60.53 164 ALA A O 1
ATOM 1269 N N . LYS A 1 165 ? 7.919 -8.319 -15.142 1.00 63.38 165 LYS A N 1
ATOM 1270 C CA . LYS A 1 165 ? 6.837 -8.957 -15.895 1.00 63.38 165 LYS A CA 1
ATOM 1271 C C . LYS A 1 165 ? 7.320 -9.123 -17.333 1.00 63.38 165 LYS A C 1
ATOM 1273 O O . LYS A 1 165 ? 7.145 -8.239 -18.171 1.00 63.38 165 LYS A O 1
ATOM 1278 N N . ARG A 1 166 ? 7.982 -10.245 -17.618 1.00 61.53 166 ARG A N 1
ATOM 1279 C CA . ARG A 1 166 ? 8.318 -10.635 -18.989 1.00 61.53 166 ARG A CA 1
ATOM 1280 C C . ARG A 1 166 ? 7.011 -10.971 -19.700 1.00 61.53 166 ARG A C 1
ATOM 1282 O O . ARG A 1 166 ? 6.478 -12.062 -19.540 1.00 61.53 166 ARG A O 1
ATOM 1289 N N . LYS A 1 167 ? 6.473 -10.015 -20.456 1.00 67.69 167 LYS A N 1
ATOM 1290 C CA . LYS A 1 167 ? 5.359 -10.282 -21.366 1.00 67.69 167 LYS A CA 1
ATOM 1291 C C . LYS A 1 167 ? 5.907 -11.085 -22.541 1.00 67.69 167 LYS A C 1
ATOM 1293 O O . LYS A 1 167 ? 6.759 -10.594 -23.278 1.00 67.69 167 LYS A O 1
ATOM 1298 N N . ILE A 1 168 ? 5.453 -12.326 -22.677 1.00 73.25 168 ILE A N 1
ATOM 1299 C CA . ILE A 1 168 ? 5.779 -13.158 -23.833 1.00 73.25 168 ILE A CA 1
ATOM 1300 C C . ILE A 1 168 ? 4.899 -12.666 -24.978 1.00 73.25 168 ILE A C 1
ATOM 1302 O O . ILE A 1 168 ? 3.680 -12.816 -24.939 1.00 73.25 168 ILE A O 1
ATOM 1306 N N . LEU A 1 169 ? 5.514 -12.035 -25.973 1.00 73.56 169 LEU A N 1
ATOM 1307 C CA . LEU A 1 169 ? 4.837 -11.722 -27.225 1.00 73.56 169 LEU A CA 1
ATOM 1308 C C . LEU A 1 169 ? 4.982 -12.919 -28.169 1.00 73.56 169 LEU A C 1
ATOM 1310 O O . LEU A 1 169 ? 6.051 -13.540 -28.201 1.00 73.56 169 LEU A O 1
ATOM 1314 N N . PRO A 1 170 ? 3.937 -13.259 -28.939 1.00 73.62 170 PRO A N 1
ATOM 1315 C CA . PRO A 1 170 ? 4.065 -14.291 -29.950 1.00 73.62 170 PRO A CA 1
ATOM 1316 C C . PRO A 1 170 ? 5.114 -13.855 -30.980 1.00 73.62 170 PRO A C 1
ATOM 1318 O O . PRO A 1 170 ? 5.155 -12.696 -31.391 1.00 73.62 170 PRO A O 1
ATOM 1321 N N . ARG A 1 171 ? 5.969 -14.792 -31.409 1.00 74.56 171 ARG A N 1
ATOM 1322 C CA . ARG A 1 171 ? 6.995 -14.520 -32.435 1.00 74.56 171 ARG A CA 1
ATOM 1323 C C . ARG A 1 171 ? 6.384 -14.120 -33.781 1.00 74.56 171 ARG A C 1
ATOM 1325 O O . ARG A 1 171 ? 7.026 -13.417 -34.551 1.00 74.56 171 ARG A O 1
ATOM 1332 N N . TRP A 1 172 ? 5.161 -14.575 -34.043 1.00 78.25 172 TRP A N 1
ATOM 1333 C CA . TRP A 1 172 ? 4.403 -14.320 -35.261 1.00 78.25 172 TRP A CA 1
ATOM 1334 C C . TRP A 1 172 ? 2.974 -13.929 -34.894 1.00 78.25 172 TRP A C 1
ATOM 1336 O O . TRP A 1 172 ? 2.372 -14.530 -34.006 1.00 78.25 172 TRP A O 1
ATOM 1346 N N . ILE A 1 173 ? 2.426 -12.944 -35.591 1.00 82.69 173 ILE A N 1
ATOM 1347 C CA . ILE A 1 173 ? 1.049 -12.477 -35.437 1.00 82.69 173 ILE A CA 1
ATOM 1348 C C . ILE A 1 173 ? 0.508 -12.143 -36.826 1.00 82.69 173 ILE A C 1
ATOM 1350 O O . ILE A 1 173 ? 1.257 -11.704 -37.700 1.00 82.69 173 ILE A O 1
ATOM 1354 N N . GLU A 1 174 ? -0.779 -12.393 -37.049 1.00 82.69 174 GLU A N 1
ATOM 1355 C CA . GLU A 1 174 ? -1.443 -11.992 -38.287 1.00 82.69 174 GLU A CA 1
ATOM 1356 C C . GLU A 1 174 ? -1.377 -10.467 -38.454 1.00 82.69 174 GLU A C 1
ATOM 1358 O O . GLU A 1 174 ? -1.545 -9.725 -37.484 1.00 82.69 174 GLU A O 1
ATOM 1363 N N . ALA A 1 175 ? -1.144 -9.995 -39.680 1.00 80.88 175 ALA A N 1
ATOM 1364 C CA . ALA A 1 175 ? -0.990 -8.568 -39.958 1.00 80.88 175 ALA A CA 1
ATOM 1365 C C . ALA A 1 175 ? -2.222 -7.750 -39.532 1.00 80.88 175 ALA A C 1
ATOM 1367 O O . ALA A 1 175 ? -2.069 -6.732 -38.864 1.00 80.88 175 ALA A O 1
ATOM 1368 N N . SER A 1 176 ? -3.426 -8.241 -39.836 1.00 83.44 176 SER A N 1
ATOM 1369 C CA . SER A 1 176 ? -4.700 -7.621 -39.445 1.00 83.44 176 SER A CA 1
ATOM 1370 C C . SER A 1 176 ? -4.811 -7.464 -37.922 1.00 83.44 176 SER A C 1
ATOM 1372 O O . SER A 1 176 ? -5.077 -6.380 -37.412 1.00 83.44 176 SER A O 1
ATOM 1374 N N . ARG A 1 177 ? -4.508 -8.532 -37.176 1.00 84.12 177 ARG A N 1
ATOM 1375 C CA . ARG A 1 177 ? -4.574 -8.567 -35.712 1.00 84.12 177 ARG A CA 1
ATOM 1376 C C . ARG A 1 177 ? -3.505 -7.695 -35.053 1.00 84.12 177 ARG A C 1
ATOM 1378 O O . ARG A 1 177 ? -3.736 -7.140 -33.983 1.00 84.12 177 ARG A O 1
ATOM 1385 N N . PHE A 1 178 ? -2.336 -7.568 -35.675 1.00 83.06 178 PHE A N 1
ATOM 1386 C CA . PHE A 1 178 ? -1.292 -6.644 -35.240 1.00 83.06 178 PHE A CA 1
ATOM 1387 C C . PHE A 1 178 ? -1.706 -5.181 -35.428 1.00 83.06 178 PHE A C 1
ATOM 1389 O O . PHE A 1 178 ? -1.543 -4.365 -34.519 1.00 83.06 178 PHE A O 1
ATOM 1396 N N . GLU A 1 179 ? -2.264 -4.864 -36.595 1.00 80.19 179 GLU A N 1
ATOM 1397 C CA . GLU A 1 179 ? -2.774 -3.533 -36.919 1.00 80.19 179 GLU A CA 1
ATOM 1398 C C . GLU A 1 179 ? -3.894 -3.129 -35.943 1.00 80.19 179 GLU A C 1
ATOM 1400 O O . GLU A 1 179 ? -3.843 -2.053 -35.345 1.00 80.19 179 GLU A O 1
ATOM 1405 N N . GLU A 1 180 ? -4.830 -4.040 -35.670 1.00 84.12 180 GLU A N 1
ATOM 1406 C CA . GLU A 1 180 ? -5.960 -3.799 -34.771 1.00 84.12 180 GLU A CA 1
ATOM 1407 C C . GLU A 1 180 ? -5.574 -3.743 -33.287 1.00 84.12 180 GLU A C 1
ATOM 1409 O O . GLU A 1 180 ? -5.992 -2.829 -32.580 1.00 84.12 180 GLU A O 1
ATOM 1414 N N . LEU A 1 181 ? -4.800 -4.703 -32.769 1.00 82.75 181 LEU A N 1
ATOM 1415 C CA . LEU A 1 181 ? -4.560 -4.812 -31.322 1.00 82.75 181 LEU A CA 1
ATOM 1416 C C . LEU A 1 181 ? -3.365 -3.988 -30.837 1.00 82.75 181 LEU A C 1
ATOM 1418 O O . LEU A 1 181 ? -3.319 -3.625 -29.659 1.00 82.75 181 LEU A O 1
ATOM 1422 N N . ILE A 1 182 ? -2.392 -3.718 -31.714 1.00 81.31 182 ILE A N 1
ATOM 1423 C CA . ILE A 1 182 ? -1.139 -3.050 -31.348 1.00 81.31 182 ILE A CA 1
ATOM 1424 C C . ILE A 1 182 ? -1.070 -1.664 -31.978 1.00 81.31 182 ILE A C 1
ATOM 1426 O O . ILE A 1 182 ? -0.981 -0.691 -31.233 1.00 81.31 182 ILE A O 1
ATOM 1430 N N . LEU A 1 183 ? -1.123 -1.545 -33.311 1.00 78.62 183 LEU A N 1
ATOM 1431 C CA . LEU A 1 183 ? -0.906 -0.252 -33.976 1.00 78.62 183 LEU A CA 1
ATOM 1432 C C . LEU A 1 183 ? -2.007 0.766 -33.666 1.00 78.62 183 LEU A C 1
ATOM 1434 O O . LEU A 1 183 ? -1.670 1.908 -33.352 1.00 78.62 183 LEU A O 1
ATOM 1438 N N . SER A 1 184 ? -3.277 0.350 -33.642 1.00 80.94 184 SER A N 1
ATOM 1439 C CA . SER A 1 184 ? -4.412 1.237 -33.333 1.00 80.94 184 SER A CA 1
ATOM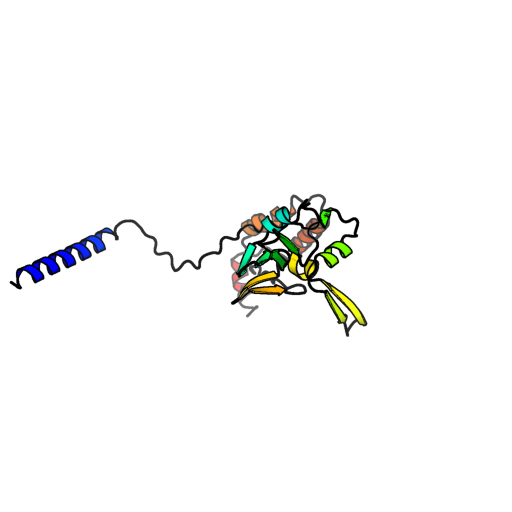 1440 C C . SER A 1 184 ? -4.248 1.993 -32.004 1.00 80.94 184 SER A C 1
ATOM 1442 O O . SER A 1 184 ? -4.581 3.172 -31.902 1.00 80.94 184 SER A O 1
ATOM 1444 N N . LYS A 1 185 ? -3.631 1.371 -30.986 1.00 79.94 185 LYS A N 1
ATOM 1445 C CA . LYS A 1 185 ? -3.413 1.974 -29.656 1.00 79.94 185 LYS A CA 1
ATOM 1446 C C . LYS A 1 185 ? -2.416 3.141 -29.669 1.00 79.94 185 LYS A C 1
ATOM 1448 O O . LYS A 1 185 ? -2.340 3.898 -28.695 1.00 79.94 185 LYS A O 1
ATOM 1453 N N . PHE A 1 186 ? -1.647 3.292 -30.749 1.00 73.12 186 PHE A N 1
ATOM 1454 C CA . PHE A 1 186 ? -0.681 4.373 -30.937 1.00 73.12 186 PHE A CA 1
ATOM 1455 C C . PHE A 1 186 ? -1.198 5.507 -31.835 1.00 73.12 186 PHE A C 1
ATOM 1457 O O . PHE A 1 186 ? -0.562 6.562 -31.867 1.00 73.12 186 PHE A O 1
ATOM 1464 N N . GLU A 1 187 ? -2.321 5.333 -32.539 1.00 65.44 187 GLU A N 1
ATOM 1465 C CA . GLU A 1 187 ? -2.820 6.315 -33.518 1.00 65.44 187 GLU A CA 1
ATOM 1466 C C . GLU A 1 187 ? -3.548 7.500 -32.868 1.00 65.44 187 GLU A C 1
ATOM 1468 O O . GLU A 1 187 ? -3.374 8.637 -33.305 1.00 65.44 187 GLU A O 1
ATOM 1473 N N . ASP A 1 188 ? -4.211 7.286 -31.730 1.00 61.75 188 ASP A N 1
ATOM 1474 C CA . ASP A 1 188 ? -4.975 8.329 -31.019 1.00 61.75 188 ASP A CA 1
ATOM 1475 C C . ASP A 1 188 ? -4.108 9.311 -30.197 1.00 61.75 188 ASP A C 1
ATOM 1477 O O . ASP A 1 188 ? -4.605 10.191 -29.495 1.00 61.75 188 ASP A O 1
ATOM 1481 N N . GLY A 1 189 ? -2.780 9.174 -30.239 1.00 57.00 189 GLY A N 1
ATOM 1482 C CA . GLY A 1 189 ? -1.837 9.902 -29.384 1.00 57.00 189 GLY A CA 1
ATOM 1483 C C . GLY A 1 189 ? -1.044 11.000 -30.089 1.00 57.00 189 GLY A C 1
ATOM 1484 O O . GLY A 1 189 ? 0.177 11.041 -29.946 1.00 57.00 189 GLY A O 1
ATOM 1485 N N . SER A 1 190 ? -1.687 11.884 -30.855 1.00 51.81 190 SER A N 1
ATOM 1486 C CA . SER A 1 190 ? -1.011 12.894 -31.695 1.00 51.81 190 SER A CA 1
ATOM 1487 C C . SER A 1 190 ? -0.080 13.867 -30.933 1.00 51.81 190 SER A C 1
ATOM 1489 O O . SER A 1 190 ? 0.834 14.440 -31.542 1.00 51.81 190 SER A O 1
ATOM 1491 N N . GLY A 1 191 ? -0.225 13.991 -29.606 1.00 57.53 191 GLY A N 1
ATOM 1492 C CA . GLY A 1 191 ? 0.609 14.832 -28.732 1.00 57.53 191 GLY A CA 1
ATOM 1493 C C . GLY A 1 191 ? 1.693 14.115 -27.911 1.00 57.53 191 GLY A C 1
ATOM 1494 O O . GLY A 1 191 ? 2.585 14.779 -27.385 1.00 57.53 191 GLY A O 1
ATOM 1495 N N . ASP A 1 192 ? 1.671 12.785 -27.806 1.00 72.25 192 ASP A N 1
ATOM 1496 C CA . ASP A 1 192 ? 2.556 12.058 -26.888 1.00 72.25 192 ASP A CA 1
ATOM 1497 C C . ASP A 1 192 ? 3.838 11.595 -27.603 1.00 72.25 192 ASP A C 1
ATOM 1499 O O . ASP A 1 192 ? 3.845 10.642 -28.391 1.00 72.25 192 ASP A O 1
ATOM 1503 N N . ARG A 1 193 ? 4.954 12.294 -27.350 1.00 67.69 193 ARG A N 1
ATOM 1504 C CA . ARG A 1 193 ? 6.276 11.992 -27.939 1.00 67.69 193 ARG A CA 1
ATOM 1505 C C . ARG A 1 193 ? 6.699 10.539 -27.701 1.00 67.69 193 ARG A C 1
ATOM 1507 O O . ARG A 1 193 ? 7.388 9.963 -28.543 1.00 67.69 193 ARG A O 1
ATOM 1514 N N . MET A 1 194 ? 6.270 9.936 -26.593 1.00 66.00 194 MET A N 1
ATOM 1515 C CA . MET A 1 194 ? 6.612 8.556 -26.261 1.00 66.00 194 MET A CA 1
ATOM 1516 C C . MET A 1 194 ? 5.939 7.556 -27.210 1.00 66.00 194 MET A C 1
ATOM 1518 O O . MET A 1 194 ? 6.593 6.624 -27.682 1.00 66.00 194 MET A O 1
ATOM 1522 N N . LYS A 1 195 ? 4.672 7.794 -27.574 1.00 68.50 195 LYS A N 1
ATOM 1523 C CA . LYS A 1 195 ? 3.921 6.949 -28.517 1.00 68.50 195 LYS A CA 1
ATOM 1524 C C . LYS A 1 195 ? 4.494 7.008 -29.934 1.00 68.50 195 LYS A C 1
ATOM 1526 O O . LYS A 1 195 ? 4.608 5.971 -30.581 1.00 68.50 195 LYS A O 1
ATOM 1531 N N . LYS A 1 196 ? 4.946 8.184 -30.389 1.00 71.19 196 LYS A N 1
ATOM 1532 C CA . LYS A 1 196 ? 5.602 8.350 -31.705 1.00 71.19 196 LYS A CA 1
ATOM 1533 C C . LYS A 1 196 ? 6.919 7.576 -31.799 1.00 71.19 196 LYS A C 1
ATOM 1535 O O . LYS A 1 196 ? 7.150 6.863 -32.773 1.00 71.19 196 LYS A O 1
ATOM 1540 N N . ASN A 1 197 ? 7.749 7.659 -30.758 1.00 73.12 197 ASN A N 1
ATOM 1541 C CA . ASN A 1 197 ? 9.008 6.914 -30.691 1.00 73.12 197 ASN A CA 1
ATOM 1542 C C . ASN A 1 197 ? 8.778 5.395 -30.630 1.00 73.12 197 ASN A C 1
ATOM 1544 O O . ASN A 1 197 ? 9.541 4.634 -31.223 1.00 73.12 197 ASN A O 1
ATOM 1548 N N . ALA A 1 198 ? 7.729 4.948 -29.932 1.00 72.50 198 ALA A N 1
ATOM 1549 C CA . ALA A 1 198 ? 7.345 3.541 -29.897 1.00 72.50 198 ALA A CA 1
ATOM 1550 C C . ALA A 1 198 ? 6.864 3.043 -31.272 1.00 72.50 198 ALA A C 1
ATOM 1552 O O . ALA A 1 198 ? 7.364 2.021 -31.734 1.00 72.50 198 ALA A O 1
ATOM 1553 N N . LYS A 1 199 ? 5.981 3.790 -31.956 1.00 74.50 199 LYS A N 1
ATOM 1554 C CA . LYS A 1 199 ? 5.495 3.454 -33.308 1.00 74.50 199 LYS A CA 1
ATOM 1555 C C . LYS A 1 199 ? 6.647 3.318 -34.306 1.00 74.50 199 LYS A C 1
ATOM 1557 O O . LYS A 1 199 ? 6.751 2.296 -34.971 1.00 74.50 199 LYS A O 1
ATOM 1562 N N . SER A 1 200 ? 7.568 4.284 -34.323 1.00 74.00 200 SER A N 1
ATOM 1563 C CA . SER A 1 200 ? 8.743 4.252 -35.205 1.00 74.00 200 SER A CA 1
ATOM 1564 C C . SER A 1 200 ? 9.649 3.042 -34.949 1.00 74.00 200 SER A C 1
ATOM 1566 O O . SER A 1 200 ? 10.102 2.408 -35.898 1.00 74.00 200 SER A O 1
ATOM 1568 N N . LYS A 1 201 ? 9.890 2.675 -33.682 1.00 74.19 201 LYS A N 1
ATOM 1569 C CA . LYS A 1 201 ? 10.641 1.452 -33.358 1.00 74.19 201 LYS A CA 1
ATOM 1570 C C . LYS A 1 201 ? 9.907 0.213 -33.850 1.00 74.19 201 LYS A C 1
ATOM 1572 O O . LYS A 1 201 ? 10.523 -0.639 -34.474 1.00 74.19 201 LYS A O 1
ATOM 1577 N N . ILE A 1 202 ? 8.608 0.123 -33.587 1.00 76.12 202 ILE A N 1
ATOM 1578 C CA . ILE A 1 202 ? 7.785 -1.003 -34.022 1.00 76.12 202 ILE A CA 1
ATOM 1579 C C . ILE A 1 202 ? 7.894 -1.171 -35.546 1.00 76.12 202 ILE A C 1
ATOM 1581 O O . ILE A 1 202 ? 8.307 -2.239 -35.988 1.00 76.12 202 ILE A O 1
ATOM 1585 N N . GLU A 1 203 ? 7.656 -0.109 -36.321 1.00 72.00 203 GLU A N 1
ATOM 1586 C CA . GLU A 1 203 ? 7.804 -0.080 -37.788 1.00 72.00 203 GLU A CA 1
ATOM 1587 C C . GLU A 1 203 ? 9.191 -0.510 -38.283 1.00 72.00 203 GLU A C 1
ATOM 1589 O O . GLU A 1 203 ? 9.297 -1.116 -39.345 1.00 72.00 203 GLU A O 1
ATOM 1594 N N . HIS A 1 204 ? 10.249 -0.236 -37.517 1.00 72.50 204 HIS A N 1
ATOM 1595 C CA . HIS A 1 204 ? 11.610 -0.650 -37.859 1.00 72.50 204 HIS A CA 1
ATOM 1596 C C . HIS A 1 204 ? 11.912 -2.122 -37.547 1.00 72.50 204 HIS A C 1
ATOM 1598 O O . HIS A 1 204 ? 12.760 -2.723 -38.203 1.00 72.50 204 HIS A O 1
ATOM 1604 N N . PHE A 1 205 ? 11.281 -2.690 -36.516 1.00 67.56 205 PHE A N 1
ATOM 1605 C CA . PHE A 1 205 ? 11.622 -4.020 -36.000 1.00 67.56 205 PHE A CA 1
ATOM 1606 C C . PHE A 1 205 ? 10.691 -5.135 -36.484 1.00 67.56 205 PHE A C 1
ATOM 1608 O O . PHE A 1 205 ? 11.098 -6.297 -36.439 1.00 67.56 205 PHE A O 1
ATOM 1615 N N . TYR A 1 206 ? 9.472 -4.837 -36.949 1.00 69.56 206 TYR A N 1
ATOM 1616 C CA . TYR A 1 206 ? 8.637 -5.862 -37.580 1.00 69.56 206 TYR A CA 1
ATOM 1617 C C . TYR A 1 206 ? 8.924 -5.960 -39.079 1.00 69.56 206 TYR A C 1
ATOM 1619 O O . TYR A 1 206 ? 9.151 -4.971 -39.769 1.00 69.56 206 TYR A O 1
ATOM 1627 N N . SER A 1 207 ? 8.860 -7.179 -39.608 1.00 70.06 207 SER A N 1
ATOM 1628 C CA . SER A 1 207 ? 8.901 -7.437 -41.046 1.00 70.06 207 SER A CA 1
ATOM 1629 C C . SER A 1 207 ? 7.650 -8.204 -41.452 1.00 70.06 207 SER A C 1
ATOM 1631 O O . SER A 1 207 ? 7.192 -9.103 -40.744 1.00 70.06 207 SER A O 1
ATOM 1633 N N . LYS A 1 208 ? 7.051 -7.819 -42.583 1.00 68.88 208 LYS A N 1
ATOM 1634 C CA . LYS A 1 208 ? 5.939 -8.572 -43.169 1.00 68.88 208 LYS A CA 1
ATOM 1635 C C . LYS A 1 208 ? 6.517 -9.825 -43.825 1.00 68.88 208 LYS A C 1
ATOM 1637 O O . LYS A 1 208 ? 7.316 -9.718 -44.750 1.00 68.88 208 LYS A O 1
ATOM 1642 N N . CYS A 1 209 ? 6.090 -10.999 -43.375 1.00 64.19 209 CYS A N 1
ATOM 1643 C CA . CYS A 1 209 ? 6.491 -12.279 -43.955 1.00 64.19 209 CYS A CA 1
ATOM 1644 C C . CYS A 1 209 ? 5.283 -12.978 -44.581 1.00 64.19 209 CYS A C 1
ATOM 1646 O O . CYS A 1 209 ? 4.192 -12.984 -44.014 1.00 64.19 209 CYS A O 1
ATOM 1648 N N . SER A 1 210 ? 5.481 -13.589 -45.749 1.00 65.38 210 SER A N 1
ATOM 1649 C CA . SER A 1 210 ? 4.484 -14.474 -46.358 1.00 65.38 210 SER A CA 1
ATOM 1650 C C . SER A 1 210 ? 4.528 -15.853 -45.699 1.00 65.38 210 SER A C 1
ATOM 1652 O O . SER A 1 210 ? 5.595 -16.312 -45.287 1.00 65.38 210 SER A O 1
ATOM 1654 N N . TYR A 1 211 ? 3.390 -16.552 -45.656 1.00 59.72 211 TYR A N 1
ATOM 1655 C CA . TYR A 1 211 ? 3.270 -17.882 -45.047 1.00 59.72 211 TYR A CA 1
ATOM 1656 C C . TYR A 1 211 ? 4.295 -18.888 -45.602 1.00 59.72 211 TYR A C 1
ATOM 1658 O O . TYR A 1 211 ? 4.879 -19.654 -44.845 1.00 59.72 211 TYR A O 1
ATOM 1666 N N . LYS A 1 212 ? 4.600 -18.817 -46.907 1.00 59.91 212 LYS A N 1
ATOM 1667 C CA . LYS A 1 212 ? 5.593 -19.685 -47.569 1.00 59.91 212 LYS A CA 1
ATOM 1668 C C . LYS A 1 212 ? 7.030 -19.474 -47.069 1.00 59.91 212 LYS A C 1
ATOM 1670 O O . LYS A 1 212 ? 7.826 -20.401 -47.111 1.00 59.91 212 LYS A O 1
ATOM 1675 N N . THR A 1 213 ? 7.360 -18.268 -46.609 1.00 54.91 213 THR A N 1
ATOM 1676 C CA . THR A 1 213 ? 8.695 -17.887 -46.112 1.00 54.91 213 THR A CA 1
ATOM 1677 C C . THR A 1 213 ? 8.807 -18.065 -44.596 1.00 54.91 213 THR A C 1
ATOM 1679 O O . THR A 1 213 ? 9.893 -18.296 -44.070 1.00 54.91 213 THR A O 1
ATOM 1682 N N . ALA A 1 214 ? 7.680 -17.986 -43.882 1.00 54.34 214 ALA A N 1
ATOM 1683 C CA . ALA A 1 214 ? 7.634 -18.181 -42.437 1.00 54.34 214 ALA A CA 1
ATOM 1684 C C . ALA A 1 214 ? 8.011 -19.618 -42.039 1.00 54.34 214 ALA A C 1
ATOM 1686 O O . ALA A 1 214 ? 8.709 -19.796 -41.047 1.00 54.34 214 ALA A O 1
ATOM 1687 N N . THR A 1 215 ? 7.627 -20.632 -42.826 1.00 52.41 215 THR A N 1
ATOM 1688 C CA . THR A 1 215 ? 7.928 -22.046 -42.534 1.00 52.41 215 THR A CA 1
ATOM 1689 C C . THR A 1 215 ? 9.414 -22.383 -42.703 1.00 52.41 215 THR A C 1
ATOM 1691 O O . THR A 1 215 ? 9.985 -23.045 -41.844 1.00 52.41 215 THR A O 1
ATOM 1694 N N . SER A 1 216 ? 10.080 -21.858 -43.739 1.00 52.91 216 SER A N 1
ATOM 1695 C CA . SER A 1 216 ? 11.528 -22.046 -43.945 1.00 52.91 216 SER A CA 1
ATOM 1696 C C . SER A 1 216 ? 12.383 -21.295 -42.916 1.00 52.91 216 SER A C 1
ATOM 1698 O O . SER A 1 216 ? 13.522 -21.664 -42.654 1.00 52.91 216 SER A O 1
ATOM 1700 N N . ALA A 1 217 ? 11.836 -20.241 -42.300 1.00 52.22 217 ALA A N 1
ATOM 1701 C CA . ALA A 1 217 ? 12.495 -19.481 -41.240 1.00 52.22 217 ALA A CA 1
ATOM 1702 C C . ALA A 1 217 ? 12.365 -20.125 -39.841 1.00 52.22 217 ALA A C 1
ATOM 1704 O O . ALA A 1 217 ? 12.850 -19.560 -38.863 1.00 52.22 217 ALA A O 1
ATOM 1705 N N . VAL A 1 218 ? 11.718 -21.286 -39.711 1.00 51.16 218 VAL A N 1
ATOM 1706 C CA . VAL A 1 218 ? 11.686 -22.050 -38.451 1.00 51.16 218 VAL A CA 1
ATOM 1707 C C . VAL A 1 218 ? 12.880 -23.010 -38.352 1.00 51.16 218 VAL A C 1
ATOM 1709 O O . VAL A 1 218 ? 13.359 -23.257 -37.251 1.00 51.16 218 VAL A O 1
ATOM 1712 N N . GLU A 1 219 ? 13.431 -23.473 -39.479 1.00 47.28 219 GLU A N 1
ATOM 1713 C CA . GLU A 1 219 ? 14.482 -24.509 -39.512 1.00 47.28 219 GLU A CA 1
ATOM 1714 C C . GLU A 1 219 ? 15.892 -24.021 -39.118 1.00 47.28 219 GLU A C 1
ATOM 1716 O O . GLU A 1 219 ? 16.740 -24.830 -38.763 1.00 47.28 219 GLU A O 1
ATOM 1721 N N . TRP A 1 220 ? 16.153 -22.711 -39.126 1.00 37.78 220 TRP A N 1
ATOM 1722 C CA . TRP A 1 220 ? 17.463 -22.115 -38.790 1.00 37.78 220 TRP A CA 1
ATOM 1723 C C . TRP A 1 220 ? 17.561 -21.575 -37.352 1.00 37.78 220 TRP A C 1
ATOM 1725 O O . TRP A 1 220 ? 18.591 -21.020 -36.974 1.00 37.78 220 TRP A O 1
ATOM 1735 N N . ALA A 1 221 ? 16.486 -21.684 -36.565 1.00 42.00 221 ALA A N 1
ATOM 1736 C CA . ALA A 1 221 ? 16.381 -21.110 -35.221 1.00 42.00 221 ALA A CA 1
ATOM 1737 C C . ALA A 1 221 ? 16.042 -22.159 -34.142 1.00 42.00 221 ALA A C 1
ATOM 1739 O O . ALA A 1 221 ? 15.400 -21.815 -33.143 1.00 42.00 221 ALA A O 1
ATOM 1740 N N . GLY A 1 222 ? 16.434 -23.417 -34.380 1.00 39.81 222 GLY A N 1
ATOM 1741 C CA . GLY A 1 222 ? 16.445 -24.519 -33.414 1.00 39.81 222 GLY A CA 1
ATOM 1742 C C . GLY A 1 222 ? 17.858 -24.826 -32.944 1.00 39.81 222 GLY A C 1
ATOM 1743 O O . GLY A 1 222 ? 18.768 -24.783 -33.800 1.00 39.81 222 GLY A O 1
#

pLDDT: mean 76.2, std 19.87, range [25.66, 96.56]

Secondary structure (DSSP, 8-state):
--HHHHHHHHHHHHHHHHHHHHGGGS---------------------TTT---SSHHHHHTTSEEEEEETTEEEEE-TTT--EEEEETTT--EEESS-TTGGG----HHHHHHHT-S-EEEEEETTTTEEEEEEHIIIIITTT-EEEEEETTEEEEEE--S---------S---HHHHIIIIIHHHHT-TT-HHHHHHHHHHHHH-----HHHHHHTTTT--

Foldseek 3Di:
DVVVVVVVVVVVVVVVVVVVVVVPPDDDDPDPDDPPPPPPPPPPLDPLQADADPDPVSLQVQWAWQDDDDQWTWTADLQLRKIKIAGNVVRDIDILADSGNNPDPDDPVVSLQRSFPDKDWDADPVPRDIDIWTQSVFFNVVSNWDWDHDVPDIDIDTDGHDPPPPDDDPPDDDPVCCCPVPVVVLPVCPPDPVSVVVNVVVVVPDDDDDPVVVVVVVVVVD